Protein AF-A0AAU9G4K0-F1 (afdb_monomer)

Solvent-accessible surface area (backbone atoms only — not comparable to full-atom values): 17980 Å² total; per-residue (Å²): 132,86,61,42,52,27,67,59,29,51,50,58,45,42,73,66,52,67,77,56,63,66,106,21,85,64,55,51,52,47,42,45,53,52,42,51,53,50,48,52,36,28,49,74,72,67,40,97,58,38,94,20,71,41,67,58,54,77,33,52,39,81,68,97,75,80,72,73,68,92,54,43,36,38,34,54,41,98,46,53,66,44,74,45,84,69,41,80,54,96,88,37,63,29,22,54,36,34,30,95,62,98,43,97,36,42,56,97,49,25,54,38,36,54,45,46,50,52,51,49,54,52,50,51,54,52,31,50,61,71,58,49,63,46,74,41,95,89,72,50,52,38,34,73,46,82,46,77,51,74,55,97,81,27,58,30,39,38,37,42,43,43,58,92,85,60,98,65,88,50,52,32,34,55,33,32,59,18,37,35,34,46,96,47,69,39,38,31,35,47,36,86,72,36,28,35,74,41,55,42,70,69,54,49,54,52,48,59,52,53,47,34,44,48,26,55,57,49,56,44,33,67,50,41,99,45,59,59,68,59,55,51,50,54,48,44,54,46,61,72,76,49,76,65,90,84,52,53,70,62,55,54,44,50,56,47,51,54,58,50,46,76,72,43,93,69,38,66,69,57,49,54,54,52,51,52,54,50,48,35,56,74,67,39,52,39,45,56,67,62,52,50,50,51,52,53,51,51,47,64,73,43,38,70,75,78,77,63,64,67,65,64,68,69,72,77,79,129

Foldseek 3Di:
DDFAQLLVLVLVLLVVQPQDDPVCPPVLQVLVVVVVLLQVLLVVVVAQQRVFWPDQSVLKDLDDDDDDPDAFTEGEHAFDWDWDQWDDDPNATWTWIFGDDPDQQADPRTGWLVSVVVSVVVSSVVSLVVPQWDQGPVRFIWRWDWDWDDDPQFIKIWIWTDGPDDPDRIIIRIGTYWYDYPPDQWIWGDGNGTTHTDGNPQSVVVSVLLSSLLSVQLLCVLQQVADNVRLVVLLRVCVVPDDCSPPRSLRSNLVSLVSVLVVGPDNVLSVVVSVVSVVCNVVSGDHNVRVVVVVVVSCVVRNDDPPPPVVVVVPPDD

Organism: Drosophila madeirensis (NCBI:txid30013)

Sequence (318 aa):
MSGMMFELTFQAYLERVPRFQYPLSQLGLDSKEITEKISDVFQDINSDFRGNILNLEETCTTHKDHKLYKFGLLLHMPFKVTATEGRYVQGTLSHDLKADVKHPAVKGGKVDPQLLLKSFEKSYKKALGHIGQLKTESGKSYTFKLTSGYADGRPVFEMNTFDAGVKVDKLLFKFPLAYIFEVDPNIYVGTRRHFTAFELTRDHGIRISTRKVLDFLMILTQILDLPARQMEDIYHAYLAVSNPHNKTLFEITWEALLLVNHTLKHPDVLRVLMFQLIHYRKTNSVDLAAFAAFFAGFIAKYKRVEAVEEELEGSTTS

Secondary structure (DSSP, 8-state):
-PPPPHHHHHHHHHHHSPP---S-TTHHHHHHHHHHHHHHHHHHTT-TTTTTEE-SGGGEES-SS----TT-EEEEESS--EEPPPEEETTEEEB-EE--S--TTEETTEE-HHHHHHHHHHHHHHHHHHH-EEE-TTS-EEEEEEEEEEETTEEEEEEEEE-SSS-PPPPEEEEEEEEEETT--EEEEE-SS-EEEEEHHHHHHHHHHHHHHHHHHHHHTTTSS--HHHHHHHHHHHHHH--GGG--HHHHHHHHHHHHHHH-SSTHHHHHHHHHHHHHHHHT---HHHHHHHHHHHHHHHS--SSSSHHHHTTS--

pLDDT: mean 78.67, std 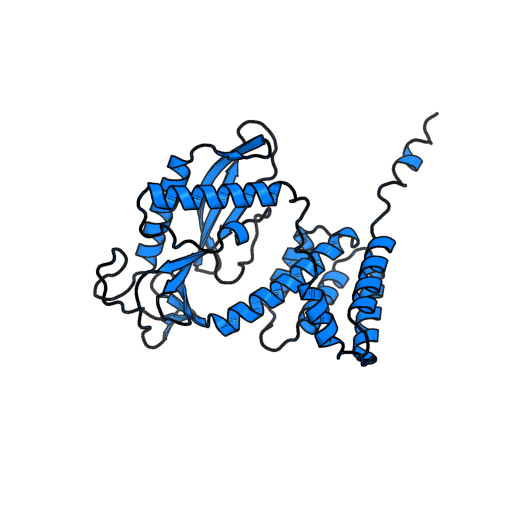15.39, range [37.03, 95.88]

Structure (mmCIF, N/CA/C/O backbone):
data_AF-A0AAU9G4K0-F1
#
_entry.id   AF-A0AAU9G4K0-F1
#
loop_
_atom_site.group_PDB
_atom_site.id
_atom_site.type_symbol
_atom_site.label_atom_id
_atom_site.label_alt_id
_atom_site.label_comp_id
_atom_site.label_asym_id
_atom_site.label_entity_id
_atom_site.label_seq_id
_atom_site.pdbx_PDB_ins_code
_atom_site.Cartn_x
_atom_site.Cartn_y
_atom_site.Cartn_z
_atom_site.occupancy
_atom_site.B_iso_or_equiv
_atom_site.auth_seq_id
_atom_site.auth_comp_id
_atom_site.auth_asym_id
_atom_site.auth_atom_id
_atom_site.pdbx_PDB_model_num
ATOM 1 N N . MET A 1 1 ? 20.817 -26.035 -23.294 1.00 40.97 1 MET A N 1
ATOM 2 C CA . MET A 1 1 ? 19.942 -25.711 -22.148 1.00 40.97 1 MET A CA 1
ATOM 3 C C . MET A 1 1 ? 18.639 -25.185 -22.720 1.00 40.97 1 MET A C 1
ATOM 5 O O . MET A 1 1 ? 18.694 -24.300 -23.561 1.00 40.97 1 MET A O 1
ATOM 9 N N . SER A 1 2 ? 17.513 -25.812 -22.378 1.00 44.16 2 SER A N 1
ATOM 10 C CA . SER A 1 2 ? 16.186 -25.466 -22.903 1.00 44.16 2 SER A CA 1
ATOM 11 C C . SER A 1 2 ? 15.814 -24.044 -22.484 1.00 44.16 2 SER A C 1
ATOM 13 O O . SER A 1 2 ? 15.812 -23.757 -21.289 1.00 44.16 2 SER A O 1
ATOM 15 N N . GLY A 1 3 ? 15.508 -23.167 -23.442 1.00 51.69 3 GLY A N 1
ATOM 16 C CA . GLY A 1 3 ? 14.950 -21.849 -23.142 1.00 51.69 3 GLY A CA 1
ATOM 17 C C . GLY A 1 3 ? 13.631 -21.993 -22.379 1.00 51.69 3 GLY A C 1
ATOM 18 O O . GLY A 1 3 ? 12.822 -22.867 -22.694 1.00 51.69 3 GLY A O 1
ATOM 19 N N . MET A 1 4 ? 13.430 -21.168 -21.353 1.00 59.66 4 MET A N 1
ATOM 20 C CA . MET A 1 4 ? 12.109 -20.973 -20.757 1.00 59.66 4 MET A CA 1
ATOM 21 C C . MET A 1 4 ? 11.262 -20.105 -21.699 1.00 59.66 4 MET A C 1
ATOM 23 O O . MET A 1 4 ? 11.798 -19.250 -22.406 1.00 59.66 4 MET A O 1
ATOM 27 N N . MET A 1 5 ? 9.941 -20.310 -21.692 1.00 85.44 5 MET A N 1
ATOM 28 C CA . MET A 1 5 ? 8.986 -19.416 -22.357 1.00 85.44 5 MET A CA 1
ATOM 29 C C . MET A 1 5 ? 9.240 -17.976 -21.890 1.00 85.44 5 MET A C 1
ATOM 31 O O . MET A 1 5 ? 9.360 -17.741 -20.685 1.00 85.44 5 MET A O 1
ATOM 35 N N . PHE A 1 6 ? 9.312 -17.020 -22.821 1.00 89.81 6 PHE A N 1
ATOM 36 C CA . PHE A 1 6 ? 9.731 -15.642 -22.529 1.00 89.81 6 PHE A CA 1
ATOM 37 C C . PHE A 1 6 ? 8.955 -15.018 -21.364 1.00 89.81 6 PHE A C 1
ATOM 39 O O . PHE A 1 6 ? 9.554 -14.376 -20.507 1.00 89.81 6 PHE A O 1
ATOM 46 N N . GLU A 1 7 ? 7.643 -15.238 -21.291 1.00 89.00 7 GLU A N 1
ATOM 47 C CA . GLU A 1 7 ? 6.813 -14.665 -20.228 1.00 89.00 7 GLU A CA 1
ATOM 48 C C . GLU A 1 7 ? 7.177 -15.206 -18.834 1.00 89.00 7 GLU A C 1
ATOM 50 O O . GLU A 1 7 ? 7.183 -14.442 -17.869 1.00 89.00 7 GLU A O 1
ATOM 55 N N . LEU A 1 8 ? 7.580 -16.478 -18.729 1.00 88.81 8 LEU A N 1
ATOM 56 C CA . LEU A 1 8 ? 8.084 -17.055 -17.478 1.00 88.81 8 LEU A CA 1
ATOM 57 C C . LEU A 1 8 ? 9.456 -16.481 -17.115 1.00 88.81 8 LEU A C 1
ATOM 59 O O . LEU A 1 8 ? 9.699 -16.169 -15.951 1.00 88.81 8 LEU A O 1
ATOM 63 N N . THR A 1 9 ? 10.342 -16.304 -18.101 1.00 90.56 9 THR A N 1
ATOM 64 C CA . THR A 1 9 ? 11.642 -15.651 -17.888 1.00 90.56 9 THR A CA 1
ATOM 65 C C . THR A 1 9 ? 11.466 -14.205 -17.429 1.00 90.56 9 THR A C 1
ATOM 67 O O . THR A 1 9 ? 12.126 -13.767 -16.489 1.00 90.56 9 THR A O 1
ATOM 70 N N . PHE A 1 10 ? 10.550 -13.470 -18.060 1.00 91.19 10 PHE A N 1
ATOM 71 C CA . PHE A 1 10 ? 10.231 -12.090 -17.720 1.00 91.19 10 PHE A CA 1
ATOM 72 C C . PHE A 1 10 ? 9.666 -11.983 -16.302 1.00 91.19 10 PHE A C 1
ATOM 74 O O . PHE A 1 10 ? 10.121 -11.155 -15.515 1.00 91.19 10 PHE A O 1
ATOM 81 N N . GLN A 1 11 ? 8.731 -12.867 -15.940 1.00 89.25 11 GLN A N 1
ATOM 82 C CA . GLN A 1 11 ? 8.223 -12.954 -14.576 1.00 89.25 11 GLN A CA 1
ATOM 83 C C . GLN A 1 11 ? 9.350 -13.244 -13.581 1.00 89.25 11 GLN A C 1
ATOM 85 O O . GLN A 1 11 ? 9.498 -12.486 -12.628 1.00 89.25 11 GLN A O 1
ATOM 90 N N . ALA A 1 12 ? 10.169 -14.273 -13.821 1.00 88.62 12 ALA A N 1
ATOM 91 C CA . ALA A 1 12 ? 11.291 -14.639 -12.955 1.00 88.62 12 ALA A CA 1
ATOM 92 C C . ALA A 1 12 ? 12.309 -13.497 -12.795 1.00 88.62 12 ALA A C 1
ATOM 94 O O . ALA A 1 12 ? 12.885 -13.318 -11.722 1.00 88.62 12 ALA A O 1
ATOM 95 N N . TYR A 1 13 ? 12.513 -12.701 -13.848 1.00 89.94 13 TYR A N 1
ATOM 96 C CA . TYR A 1 13 ? 13.327 -11.495 -13.783 1.00 89.94 13 TYR A CA 1
ATOM 97 C C . TYR A 1 13 ? 12.712 -10.453 -12.853 1.00 89.94 13 TYR A C 1
ATOM 99 O O . TYR A 1 13 ? 13.389 -9.995 -11.937 1.00 89.94 13 TYR A O 1
ATOM 107 N N . LEU A 1 14 ? 11.427 -10.136 -13.028 1.00 86.00 14 LEU A N 1
ATOM 108 C CA . LEU A 1 14 ? 10.705 -9.192 -12.175 1.00 86.00 14 LEU A CA 1
ATOM 109 C C . LEU A 1 14 ? 10.710 -9.587 -10.688 1.00 86.00 14 LEU A C 1
ATOM 111 O O . LEU A 1 14 ? 10.628 -8.714 -9.833 1.00 86.00 14 LEU A O 1
ATOM 115 N N . GLU A 1 15 ? 10.830 -10.874 -10.347 1.00 83.19 15 GLU A N 1
ATOM 116 C CA . GLU A 1 15 ? 10.963 -11.306 -8.941 1.00 83.19 15 GLU A CA 1
ATOM 117 C C . GLU A 1 15 ? 12.348 -11.031 -8.347 1.00 83.19 15 GLU A C 1
ATOM 119 O O . GLU A 1 15 ? 12.488 -10.974 -7.128 1.00 83.19 15 GLU A O 1
ATOM 124 N N . ARG A 1 16 ? 13.363 -10.876 -9.202 1.00 83.62 16 ARG A N 1
ATOM 125 C CA . ARG A 1 16 ? 14.748 -10.563 -8.827 1.00 83.62 16 ARG A CA 1
ATOM 126 C C . ARG A 1 16 ? 15.083 -9.086 -8.979 1.00 83.62 16 ARG A C 1
ATOM 128 O O . ARG A 1 16 ? 16.149 -8.671 -8.529 1.00 83.62 16 ARG A O 1
ATOM 135 N N . VAL A 1 17 ? 14.214 -8.315 -9.635 1.00 72.06 17 VAL A N 1
ATOM 136 C CA . VAL A 1 17 ? 14.357 -6.866 -9.730 1.00 72.06 17 VAL A CA 1
ATOM 137 C C . VAL A 1 17 ? 14.428 -6.321 -8.304 1.00 72.06 17 VAL A C 1
ATOM 139 O O . VAL A 1 17 ? 13.514 -6.578 -7.513 1.00 72.06 17 VAL A O 1
ATOM 142 N N . PRO A 1 18 ? 15.513 -5.613 -7.939 1.00 66.69 18 PRO A N 1
ATOM 143 C CA . PRO A 1 18 ? 15.567 -4.986 -6.635 1.00 66.69 18 PRO A CA 1
ATOM 144 C C . PRO A 1 18 ? 14.389 -4.026 -6.545 1.00 66.69 18 PRO A C 1
ATOM 146 O O . PRO A 1 18 ? 14.089 -3.318 -7.510 1.00 66.69 18 PRO A O 1
ATOM 149 N N . ARG A 1 19 ? 13.720 -3.996 -5.390 1.00 62.97 19 ARG A N 1
ATOM 150 C CA . ARG A 1 19 ? 12.712 -2.965 -5.140 1.00 62.97 19 ARG A CA 1
ATOM 151 C C . ARG A 1 19 ? 13.350 -1.625 -5.464 1.00 62.97 19 ARG A C 1
ATOM 153 O O . ARG A 1 19 ? 14.443 -1.346 -4.964 1.00 62.97 19 ARG A O 1
ATOM 160 N N . PHE A 1 20 ? 12.689 -0.826 -6.301 1.00 58.66 20 PHE A N 1
ATOM 161 C CA . PHE A 1 20 ? 13.149 0.529 -6.524 1.00 58.66 20 PHE A CA 1
ATOM 162 C C . PHE A 1 20 ? 12.973 1.269 -5.209 1.00 58.66 20 PHE A C 1
ATOM 164 O O . PHE A 1 20 ? 11.887 1.695 -4.818 1.00 58.66 20 PHE A O 1
ATOM 171 N N . GLN A 1 21 ? 14.074 1.361 -4.490 1.00 49.25 21 GLN A N 1
ATOM 172 C CA . GLN A 1 21 ? 14.264 2.400 -3.522 1.00 49.25 21 GLN A CA 1
ATOM 173 C C . GLN A 1 21 ? 14.511 3.636 -4.396 1.00 49.25 21 GLN A C 1
ATOM 175 O O . GLN A 1 21 ? 15.391 3.601 -5.259 1.00 49.25 21 GLN A O 1
ATOM 180 N N . TYR A 1 22 ? 13.755 4.725 -4.203 1.00 47.91 22 TYR A N 1
ATOM 181 C CA . TYR A 1 22 ? 14.196 6.085 -4.583 1.00 47.91 22 TYR A CA 1
ATOM 182 C C . TYR A 1 22 ? 15.647 6.281 -4.043 1.00 47.91 22 TYR A C 1
ATOM 184 O O . TYR A 1 22 ? 16.226 5.366 -3.454 1.00 47.91 22 TYR A O 1
ATOM 192 N N . PRO A 1 23 ? 16.285 7.454 -4.095 1.00 41.44 23 PRO A N 1
ATOM 193 C CA . PRO A 1 23 ? 17.320 7.769 -3.106 1.00 41.44 23 PRO A CA 1
ATOM 194 C C . PRO A 1 23 ? 16.745 7.651 -1.663 1.00 41.44 23 PRO A C 1
ATOM 196 O O . PRO A 1 23 ? 16.387 8.632 -1.031 1.00 41.44 23 PRO A O 1
ATOM 199 N N . LEU A 1 24 ? 16.559 6.423 -1.164 1.00 41.00 24 LEU A N 1
ATOM 200 C CA . LEU A 1 24 ? 15.880 5.998 0.063 1.00 41.00 24 LEU A CA 1
ATOM 201 C C . LEU A 1 24 ? 16.747 4.992 0.822 1.00 41.00 24 LEU A C 1
ATOM 203 O O . LEU A 1 24 ? 16.251 4.407 1.777 1.00 41.00 24 LEU A O 1
ATOM 207 N N . SER A 1 25 ? 18.020 4.776 0.475 1.00 48.41 25 SER A N 1
ATOM 208 C CA . SER A 1 25 ? 18.859 3.909 1.318 1.00 48.41 25 SER A CA 1
ATOM 209 C C . SER A 1 25 ? 18.850 4.389 2.781 1.00 48.41 25 SER A C 1
ATOM 211 O O . SER A 1 25 ? 18.867 3.565 3.686 1.00 48.41 25 SER A O 1
ATOM 213 N N . GLN A 1 26 ? 18.676 5.701 3.015 1.00 49.19 26 GLN A N 1
ATOM 214 C CA . GLN A 1 26 ? 18.438 6.282 4.342 1.00 49.19 26 GLN A CA 1
ATOM 215 C C . GLN A 1 26 ? 16.949 6.383 4.743 1.00 49.19 26 GLN A C 1
ATOM 217 O O . GLN A 1 26 ? 16.595 6.104 5.882 1.00 49.19 26 GLN A O 1
ATOM 222 N N . LEU A 1 27 ? 16.060 6.792 3.829 1.00 56.81 27 LEU A N 1
ATOM 223 C CA . LEU A 1 27 ? 14.638 7.027 4.140 1.00 56.81 27 LEU A CA 1
ATOM 224 C C . LEU A 1 27 ? 13.845 5.722 4.341 1.00 56.81 27 LEU A C 1
ATOM 226 O O . LEU A 1 27 ? 12.868 5.716 5.081 1.00 56.81 27 LEU A O 1
ATOM 230 N N . GLY A 1 28 ? 14.274 4.616 3.726 1.00 64.94 28 GLY A N 1
ATOM 231 C CA . GLY A 1 28 ? 13.737 3.280 3.984 1.00 64.94 28 GLY A CA 1
ATOM 232 C C . GLY A 1 28 ? 14.043 2.820 5.409 1.00 64.94 28 GLY A C 1
ATOM 233 O O . GLY A 1 28 ? 13.138 2.365 6.104 1.00 64.94 28 GLY A O 1
ATOM 234 N N . LEU A 1 29 ? 15.278 3.038 5.880 1.00 73.31 29 LEU A N 1
ATOM 235 C CA . LEU A 1 29 ? 15.671 2.755 7.266 1.00 73.31 29 LEU A CA 1
ATOM 236 C C . LEU A 1 29 ? 14.872 3.607 8.260 1.00 73.31 29 LEU A C 1
ATOM 238 O O . LEU A 1 29 ? 14.281 3.057 9.185 1.00 73.31 29 LEU A O 1
ATOM 242 N N . ASP A 1 30 ? 14.764 4.917 8.014 1.00 81.25 30 ASP A N 1
ATOM 243 C CA . ASP A 1 30 ? 13.957 5.809 8.856 1.00 81.25 30 ASP A CA 1
ATOM 244 C C . ASP A 1 30 ? 12.477 5.389 8.876 1.00 81.25 30 ASP A C 1
ATOM 246 O O . ASP A 1 30 ? 11.839 5.401 9.927 1.00 81.25 30 ASP A O 1
ATOM 250 N N . SER A 1 31 ? 11.911 5.009 7.722 1.00 81.12 31 SER A N 1
ATOM 251 C CA . SER A 1 31 ? 10.514 4.571 7.640 1.00 81.12 31 SER A CA 1
ATOM 252 C C . SER A 1 31 ? 10.270 3.307 8.459 1.00 81.12 31 SER A C 1
ATOM 254 O O . SER A 1 31 ? 9.284 3.245 9.194 1.00 81.12 31 SER A O 1
ATOM 256 N N . LYS A 1 32 ? 11.201 2.350 8.400 1.00 85.25 32 LYS A N 1
ATOM 257 C CA . LYS A 1 32 ? 11.156 1.116 9.174 1.00 85.25 32 LYS A CA 1
ATOM 258 C C . LYS A 1 32 ? 11.224 1.414 10.670 1.00 85.25 32 LYS A C 1
ATOM 260 O O . LYS A 1 32 ? 10.322 1.005 11.397 1.00 85.25 32 LYS A O 1
ATOM 265 N N . GLU A 1 33 ? 12.200 2.208 11.107 1.00 89.88 33 GLU A N 1
ATOM 266 C CA . GLU A 1 33 ? 12.356 2.598 12.514 1.00 89.88 33 GLU A CA 1
ATOM 267 C C . GLU A 1 33 ? 11.102 3.318 13.048 1.00 89.88 33 GLU A C 1
ATOM 269 O O . GLU A 1 33 ? 10.592 2.994 14.122 1.00 89.88 33 GLU A O 1
ATOM 274 N N . ILE A 1 34 ? 10.530 4.243 12.265 1.00 89.50 34 ILE A N 1
ATOM 275 C CA . ILE A 1 34 ? 9.258 4.904 12.592 1.00 89.50 34 ILE A CA 1
ATOM 276 C C . ILE A 1 34 ? 8.135 3.871 12.765 1.00 89.50 34 ILE A C 1
ATOM 278 O O . ILE A 1 34 ? 7.348 3.967 13.708 1.00 89.50 34 ILE A O 1
ATOM 282 N N . THR A 1 35 ? 8.031 2.890 11.865 1.00 89.62 35 THR A N 1
ATOM 283 C CA . THR A 1 35 ? 6.951 1.891 11.908 1.00 89.62 35 THR A CA 1
ATOM 284 C C . THR A 1 35 ? 7.077 0.925 13.080 1.00 89.62 35 THR A C 1
ATOM 286 O O . THR A 1 35 ? 6.065 0.604 13.711 1.00 89.62 35 THR A O 1
ATOM 289 N N . GLU A 1 36 ? 8.299 0.512 13.413 1.00 91.94 36 GLU A N 1
ATOM 290 C CA . GLU A 1 36 ? 8.601 -0.308 14.585 1.00 91.94 36 GLU A CA 1
ATOM 291 C C . GLU A 1 36 ? 8.248 0.468 15.853 1.00 91.94 36 GLU A C 1
ATOM 293 O O . GLU A 1 36 ? 7.462 -0.010 16.670 1.00 91.94 36 GLU A O 1
ATOM 298 N N . LYS A 1 37 ? 8.676 1.736 15.948 1.00 94.00 37 LYS A N 1
ATOM 299 C CA . LYS A 1 37 ? 8.375 2.569 17.112 1.00 94.00 37 LYS A CA 1
ATOM 300 C C . LYS A 1 37 ? 6.879 2.798 17.315 1.00 94.00 37 LYS A C 1
ATOM 302 O O . LYS A 1 37 ? 6.401 2.784 18.448 1.00 94.00 37 LYS A O 1
ATOM 307 N N . ILE A 1 38 ? 6.125 3.013 16.236 1.00 92.75 38 ILE A N 1
ATOM 308 C CA . ILE A 1 38 ? 4.661 3.107 16.308 1.00 92.75 38 ILE A CA 1
ATOM 309 C C . ILE A 1 38 ? 4.082 1.787 16.822 1.00 92.75 38 ILE A C 1
ATOM 311 O O . ILE A 1 38 ? 3.256 1.808 17.732 1.00 92.75 38 ILE A O 1
ATOM 315 N N . SER A 1 39 ? 4.530 0.652 16.289 1.00 90.69 39 SER A N 1
ATOM 316 C CA . SER A 1 39 ? 4.038 -0.674 16.680 1.00 90.69 39 SER A CA 1
ATOM 317 C C . SER A 1 39 ? 4.288 -0.979 18.162 1.00 90.69 39 SER A C 1
ATOM 319 O O . SER A 1 39 ? 3.368 -1.433 18.849 1.00 90.69 39 SER A O 1
ATOM 321 N N . ASP A 1 40 ? 5.474 -0.647 18.673 1.00 92.38 40 ASP A N 1
ATOM 322 C CA . ASP A 1 40 ? 5.826 -0.778 20.091 1.00 92.38 40 ASP A CA 1
ATOM 323 C C . ASP A 1 40 ? 4.913 0.076 20.971 1.00 92.38 40 ASP A C 1
ATOM 325 O O . ASP A 1 40 ? 4.316 -0.401 21.932 1.00 92.38 40 ASP A O 1
ATOM 329 N N . VAL A 1 41 ? 4.695 1.337 20.597 1.00 94.19 41 VAL A N 1
ATOM 330 C CA . VAL A 1 41 ? 3.842 2.227 21.391 1.00 94.19 41 VAL A CA 1
ATOM 331 C C . VAL A 1 41 ? 2.384 1.764 21.390 1.00 94.19 41 VAL A C 1
ATOM 333 O O . VAL A 1 41 ? 1.675 1.965 22.376 1.00 94.19 41 VAL A O 1
ATOM 336 N N . PHE A 1 42 ? 1.907 1.114 20.325 1.00 92.25 42 PHE A N 1
ATOM 337 C CA . PHE A 1 42 ? 0.580 0.492 20.323 1.00 92.25 42 PHE A CA 1
ATOM 338 C C . PHE A 1 42 ? 0.453 -0.629 21.370 1.00 92.25 42 PHE A C 1
ATOM 340 O O . PHE A 1 42 ? -0.631 -0.767 21.955 1.00 92.25 42 PHE A O 1
ATOM 347 N N . GLN A 1 43 ? 1.531 -1.382 21.635 1.00 89.06 43 GLN A N 1
ATOM 348 C CA . GLN A 1 43 ? 1.609 -2.315 22.768 1.00 89.06 43 GLN A CA 1
ATOM 349 C C . GLN A 1 43 ? 1.527 -1.548 24.093 1.00 89.06 43 GLN A C 1
ATOM 351 O O . GLN A 1 43 ? 0.643 -1.829 24.904 1.00 89.06 43 GLN A O 1
ATOM 356 N N . ASP A 1 44 ? 2.363 -0.522 24.266 1.00 91.12 44 ASP A N 1
ATOM 357 C CA . ASP A 1 44 ? 2.487 0.236 25.520 1.00 91.12 44 ASP A CA 1
ATOM 358 C C . ASP A 1 44 ? 1.183 0.926 25.940 1.00 91.12 44 ASP A C 1
ATOM 360 O O . ASP A 1 44 ? 0.803 0.930 27.113 1.00 91.12 44 ASP A O 1
ATOM 364 N N . ILE A 1 45 ? 0.442 1.499 24.985 1.00 92.31 45 ILE A N 1
ATOM 365 C CA . ILE A 1 45 ? -0.819 2.196 25.279 1.00 92.31 45 ILE A CA 1
ATOM 366 C C . ILE A 1 45 ? -2.009 1.249 25.485 1.00 92.31 45 ILE A C 1
ATOM 368 O O . ILE A 1 45 ? -3.132 1.750 25.641 1.00 92.31 45 ILE A O 1
ATOM 372 N N . ASN A 1 46 ? -1.770 -0.069 25.458 1.00 85.94 46 ASN A N 1
ATOM 373 C CA . ASN A 1 46 ? -2.758 -1.143 25.538 1.00 85.94 46 ASN A CA 1
ATOM 374 C C . ASN A 1 46 ? -3.917 -0.950 24.544 1.00 85.94 46 ASN A C 1
ATOM 376 O O . ASN A 1 46 ? -5.093 -0.974 24.907 1.00 85.94 46 ASN A O 1
ATOM 380 N N . SER A 1 47 ? -3.583 -0.679 23.280 1.00 88.06 47 SER A N 1
ATOM 381 C CA . SER A 1 47 ? -4.579 -0.509 22.220 1.00 88.06 47 SER A CA 1
ATOM 382 C C . SER A 1 47 ? -5.238 -1.843 21.849 1.00 88.06 47 SER A C 1
ATOM 384 O O . SER A 1 47 ? -4.599 -2.895 21.911 1.00 88.06 47 SER A O 1
ATOM 386 N N . ASP A 1 48 ? -6.485 -1.798 21.370 1.00 86.19 48 ASP A N 1
ATOM 387 C CA . ASP A 1 48 ? -7.159 -2.937 20.720 1.00 86.19 48 ASP A CA 1
ATOM 388 C C . ASP A 1 48 ? -6.438 -3.384 19.427 1.00 86.19 48 ASP A C 1
ATOM 390 O O . ASP A 1 48 ? -6.641 -4.496 18.942 1.00 86.19 48 ASP A O 1
ATOM 394 N N . PHE A 1 49 ? -5.560 -2.535 18.877 1.00 88.94 49 PHE A N 1
ATOM 395 C CA . PHE A 1 49 ? -4.783 -2.800 17.661 1.00 88.94 49 PHE A CA 1
ATOM 396 C C . PHE A 1 49 ? -3.334 -3.243 17.935 1.00 88.94 49 PHE A C 1
ATOM 398 O O . PHE A 1 49 ? -2.544 -3.357 16.998 1.00 88.94 49 PHE A O 1
ATOM 405 N N . ARG A 1 50 ? -2.953 -3.487 19.197 1.00 85.75 50 ARG A N 1
ATOM 406 C CA . ARG A 1 50 ? -1.601 -3.964 19.541 1.00 85.75 50 ARG A CA 1
ATOM 407 C C . ARG A 1 50 ? -1.299 -5.304 18.862 1.00 85.75 50 ARG A C 1
ATOM 409 O O . ARG A 1 50 ? -2.133 -6.203 18.890 1.00 85.75 50 ARG A O 1
ATOM 416 N N . GLY A 1 51 ? -0.133 -5.421 18.225 1.00 83.50 51 GLY A N 1
ATOM 417 C CA . GLY A 1 51 ? 0.267 -6.625 17.479 1.00 83.50 51 GLY A CA 1
ATOM 418 C C . GLY A 1 51 ? -0.580 -6.943 16.236 1.00 83.50 51 GLY A C 1
ATOM 419 O O . GLY A 1 51 ? -0.363 -7.972 15.610 1.00 83.50 51 GLY A O 1
ATOM 420 N N . ASN A 1 52 ? -1.526 -6.071 15.871 1.00 87.75 52 ASN A N 1
ATOM 421 C CA . ASN A 1 52 ? -2.519 -6.320 14.824 1.00 87.75 52 ASN A CA 1
ATOM 422 C C . ASN A 1 52 ? -2.366 -5.392 13.612 1.00 87.75 52 ASN A C 1
ATOM 424 O O . ASN A 1 52 ? -3.124 -5.514 12.652 1.00 87.75 52 ASN A O 1
ATOM 428 N N . ILE A 1 53 ? -1.424 -4.448 13.653 1.00 89.12 53 ILE A N 1
ATOM 429 C CA . ILE A 1 53 ? -1.106 -3.577 12.522 1.00 89.12 53 ILE A CA 1
ATOM 430 C C . ILE A 1 53 ? -0.112 -4.311 11.634 1.00 89.12 53 ILE A C 1
ATOM 432 O O . ILE A 1 53 ? 0.995 -4.630 12.059 1.00 89.12 53 ILE A O 1
ATOM 436 N N . LEU A 1 54 ? -0.507 -4.561 10.395 1.00 84.75 54 LEU A N 1
ATOM 437 C CA . LEU A 1 54 ? 0.359 -5.135 9.378 1.00 84.75 54 LEU A CA 1
ATOM 438 C C . LEU A 1 54 ? 0.759 -4.028 8.397 1.00 84.75 54 LEU A C 1
ATOM 440 O O . LEU A 1 54 ? 0.116 -2.986 8.341 1.00 84.75 54 LEU A O 1
ATOM 444 N N . ASN A 1 55 ? 1.844 -4.247 7.655 1.00 78.94 55 ASN A N 1
ATOM 445 C CA . ASN A 1 55 ? 2.235 -3.495 6.458 1.00 78.94 55 ASN A CA 1
ATOM 446 C C . ASN A 1 55 ? 2.283 -1.948 6.530 1.00 78.94 55 ASN A C 1
ATOM 448 O O . ASN A 1 55 ? 2.212 -1.300 5.488 1.00 78.94 55 ASN A O 1
ATOM 452 N N . LEU A 1 56 ? 2.455 -1.336 7.712 1.00 85.00 56 LEU A N 1
ATOM 453 C CA . LEU A 1 56 ? 2.537 0.129 7.854 1.00 85.00 56 LEU A CA 1
ATOM 454 C C . LEU A 1 56 ? 3.695 0.736 7.052 1.00 85.00 56 LEU A C 1
ATOM 456 O O . LEU A 1 56 ? 3.505 1.764 6.404 1.00 85.00 56 LEU A O 1
ATOM 460 N N . GLU A 1 57 ? 4.865 0.095 7.054 1.00 81.56 57 GLU A N 1
ATOM 461 C CA . GLU A 1 57 ? 6.043 0.534 6.289 1.00 81.56 57 GLU A CA 1
ATOM 462 C C . GLU A 1 57 ? 5.724 0.659 4.794 1.00 81.56 57 GLU A C 1
ATOM 464 O O . GLU A 1 57 ? 6.073 1.647 4.156 1.00 81.56 57 GLU A O 1
ATOM 469 N N . GLU A 1 58 ? 4.948 -0.282 4.253 1.00 74.94 58 GLU A N 1
ATOM 470 C CA . GLU A 1 58 ? 4.550 -0.304 2.841 1.00 74.94 58 GLU A CA 1
ATOM 471 C C . GLU A 1 58 ? 3.606 0.846 2.460 1.00 74.94 58 GLU A C 1
ATOM 473 O O . GLU A 1 58 ? 3.405 1.119 1.277 1.00 74.94 58 GLU A O 1
ATOM 478 N N . THR A 1 59 ? 3.013 1.524 3.449 1.00 77.06 59 THR A N 1
ATOM 479 C CA . THR A 1 59 ? 2.177 2.715 3.233 1.00 77.06 59 THR A CA 1
ATOM 480 C C . THR A 1 59 ? 2.986 4.011 3.167 1.00 77.06 59 THR A C 1
ATOM 482 O O . THR A 1 59 ? 2.417 5.073 2.890 1.00 77.06 59 THR A O 1
ATOM 485 N N . CYS A 1 60 ? 4.294 3.939 3.434 1.00 77.31 60 CYS A N 1
ATOM 486 C CA . CYS A 1 60 ? 5.198 5.070 3.347 1.00 77.31 60 CYS A CA 1
ATOM 487 C C . CYS A 1 60 ? 5.477 5.430 1.881 1.00 77.31 60 CYS A C 1
ATOM 489 O O . CYS A 1 60 ? 5.776 4.581 1.042 1.00 77.31 60 CYS A O 1
ATOM 491 N N . THR A 1 61 ? 5.385 6.715 1.575 1.00 66.94 61 THR A N 1
ATOM 492 C CA . THR A 1 61 ? 5.654 7.323 0.276 1.00 66.94 61 THR A CA 1
ATOM 493 C C . THR A 1 61 ? 6.266 8.709 0.486 1.00 66.94 61 THR A C 1
ATOM 495 O O . THR A 1 61 ? 6.223 9.281 1.574 1.00 66.94 61 THR A O 1
ATOM 498 N N . THR A 1 62 ? 6.854 9.273 -0.560 1.00 56.16 62 THR A N 1
ATOM 499 C CA . THR A 1 62 ? 7.379 10.645 -0.594 1.00 56.16 62 THR A CA 1
ATOM 500 C C . THR A 1 62 ? 6.431 11.606 -1.330 1.00 56.16 62 THR A C 1
ATOM 502 O O . THR A 1 62 ? 6.722 12.800 -1.448 1.00 56.16 62 THR A O 1
ATOM 505 N N . HIS A 1 63 ? 5.279 11.129 -1.827 1.00 52.47 63 HIS A N 1
ATOM 506 C CA . HIS A 1 63 ? 4.399 11.885 -2.726 1.00 52.47 63 HIS A CA 1
ATOM 507 C C . HIS A 1 63 ? 2.965 12.059 -2.207 1.00 52.47 63 HIS A C 1
ATOM 509 O O . HIS A 1 63 ? 2.362 11.154 -1.640 1.00 52.47 63 HIS A O 1
ATOM 515 N N . LYS A 1 64 ? 2.397 13.256 -2.431 1.00 44.16 64 LYS A N 1
ATOM 516 C CA . LYS A 1 64 ? 1.103 13.693 -1.869 1.00 44.16 64 LYS A CA 1
ATOM 517 C C . LYS A 1 64 ? -0.147 13.168 -2.594 1.00 44.16 64 LYS A C 1
ATOM 519 O O . LYS A 1 64 ? -1.208 13.115 -1.966 1.00 44.16 64 LYS A O 1
ATOM 524 N N . ASP A 1 65 ? -0.042 12.724 -3.844 1.00 43.66 65 ASP A N 1
ATOM 525 C CA . ASP A 1 65 ? -1.177 12.258 -4.659 1.00 43.66 65 ASP A CA 1
ATOM 526 C C . ASP A 1 65 ? -0.945 10.806 -5.108 1.00 43.66 65 ASP A C 1
ATOM 528 O O . ASP A 1 65 ? 0.032 10.516 -5.778 1.00 43.66 65 ASP A O 1
ATOM 532 N N . HIS A 1 66 ? -1.633 9.841 -4.479 1.00 45.94 66 HIS A N 1
ATOM 533 C CA . HIS A 1 66 ? -2.810 9.109 -4.997 1.00 45.94 66 HIS A CA 1
ATOM 534 C C . HIS A 1 66 ? -2.480 8.243 -6.228 1.00 45.94 66 HIS A C 1
ATOM 536 O O . HIS A 1 66 ? -2.378 8.740 -7.337 1.00 45.94 66 HIS A O 1
ATOM 542 N N . LYS A 1 67 ? -2.417 6.912 -6.114 1.00 40.97 67 LYS A N 1
ATOM 543 C CA . LYS A 1 67 ? -3.601 6.065 -5.888 1.00 40.97 67 LYS A CA 1
ATOM 544 C C . LYS A 1 67 ? -3.246 4.780 -5.130 1.00 40.97 67 LYS A C 1
ATOM 546 O O . LYS A 1 67 ? -2.664 3.854 -5.683 1.00 40.97 67 LYS A O 1
ATOM 551 N N . LEU A 1 68 ? -3.695 4.735 -3.875 1.00 44.72 68 LEU A N 1
ATOM 552 C CA . LEU A 1 68 ? -4.224 3.563 -3.168 1.00 44.72 68 LEU A CA 1
ATOM 553 C C . LEU A 1 68 ? -3.714 2.198 -3.665 1.00 44.72 68 LEU A C 1
ATOM 555 O O . LEU A 1 68 ? -4.385 1.510 -4.438 1.00 44.72 68 LEU A O 1
ATOM 559 N N . TYR A 1 69 ? -2.573 1.755 -3.129 1.00 48.28 69 TYR A N 1
ATOM 560 C CA . TYR A 1 69 ? -2.271 0.327 -3.057 1.00 48.28 69 TYR A CA 1
ATOM 561 C C . TYR A 1 69 ? -3.452 -0.358 -2.366 1.00 48.28 69 TYR A C 1
ATOM 563 O 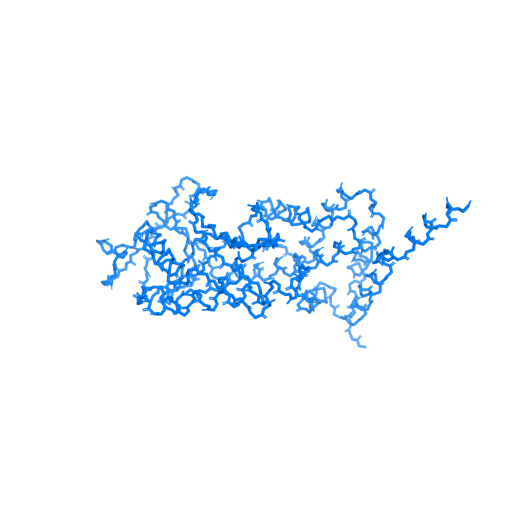O . TYR A 1 69 ? -3.816 -0.032 -1.237 1.00 48.28 69 TYR A O 1
ATOM 571 N N . LYS A 1 70 ? -4.124 -1.233 -3.115 1.00 52.75 70 LYS A N 1
ATOM 572 C CA . LYS A 1 70 ? -5.587 -1.379 -3.155 1.00 52.75 70 LYS A CA 1
ATOM 573 C C . LYS A 1 70 ? -6.296 -1.868 -1.867 1.00 52.75 70 LYS A C 1
ATOM 575 O O . LYS A 1 70 ? -7.451 -2.254 -1.962 1.00 52.75 70 LYS A O 1
ATOM 580 N N . PHE A 1 71 ? -5.679 -1.917 -0.681 1.00 56.66 71 PHE A N 1
ATOM 581 C CA . PHE A 1 71 ? -6.368 -2.199 0.602 1.00 56.66 71 PHE A CA 1
ATOM 582 C C . PHE A 1 71 ? -5.943 -1.253 1.740 1.00 56.66 71 PHE A C 1
ATOM 584 O O . PHE A 1 71 ? -6.731 -1.057 2.653 1.00 56.66 71 PHE A O 1
ATOM 591 N N . GLY A 1 72 ? -4.779 -0.594 1.661 1.00 76.06 72 GLY A N 1
ATOM 592 C CA . GLY A 1 72 ? -4.268 0.269 2.731 1.00 76.06 72 GLY A CA 1
ATOM 593 C C . GLY A 1 72 ? -3.597 -0.472 3.876 1.00 76.06 72 GLY A C 1
ATOM 594 O O . GLY A 1 72 ? -3.015 -1.535 3.665 1.00 76.06 72 GLY A O 1
ATOM 595 N N . LEU A 1 73 ? -3.663 0.127 5.064 1.00 85.88 73 LEU A N 1
ATOM 596 C CA . LEU A 1 73 ? -3.132 -0.439 6.294 1.00 85.88 73 LEU A CA 1
ATOM 597 C C . LEU A 1 73 ? -4.030 -1.590 6.741 1.00 85.88 73 LEU A C 1
ATOM 599 O O . LEU A 1 73 ? -5.227 -1.387 6.975 1.00 85.88 73 LEU A O 1
ATOM 603 N N . LEU A 1 74 ? -3.457 -2.786 6.838 1.00 88.44 74 LEU A N 1
ATOM 604 C CA . LEU A 1 74 ? -4.175 -3.991 7.222 1.00 88.44 74 LEU A CA 1
ATOM 605 C C . LEU A 1 74 ? -4.207 -4.121 8.745 1.00 88.44 74 LEU A C 1
ATOM 607 O O . LEU A 1 74 ? -3.176 -4.102 9.415 1.00 88.44 74 LEU A O 1
ATOM 611 N N . LEU A 1 75 ? -5.412 -4.280 9.280 1.00 92.12 75 LEU A N 1
ATOM 612 C CA . LEU A 1 75 ? -5.674 -4.490 10.696 1.00 92.12 75 LEU A CA 1
ATOM 613 C C . LEU A 1 75 ? -6.223 -5.902 10.902 1.00 92.12 75 LEU A C 1
ATOM 615 O O . LEU A 1 75 ? -7.299 -6.231 10.398 1.00 92.12 75 LEU A O 1
ATOM 619 N N . HIS A 1 76 ? -5.484 -6.728 11.638 1.00 91.69 76 HIS A N 1
ATOM 620 C CA . HIS A 1 76 ? -5.910 -8.072 12.007 1.00 91.69 76 HIS A CA 1
ATOM 621 C C . HIS A 1 76 ? -6.822 -8.037 13.232 1.00 91.69 76 HIS A C 1
ATOM 623 O O . HIS A 1 76 ? -6.400 -7.758 14.349 1.00 91.69 76 HIS A O 1
ATOM 629 N N . MET A 1 77 ? -8.102 -8.309 13.026 1.00 93.31 77 MET A N 1
ATOM 630 C CA . MET A 1 77 ? -9.091 -8.314 14.091 1.00 93.31 77 MET A CA 1
ATOM 631 C C . MET A 1 77 ? -9.149 -9.711 14.730 1.00 93.31 77 MET A C 1
ATOM 633 O O . MET A 1 77 ? -9.388 -10.684 14.012 1.00 93.31 77 MET A O 1
ATOM 637 N N . PRO A 1 78 ? -8.983 -9.835 16.063 1.00 90.50 78 PRO A N 1
ATOM 638 C CA . PRO A 1 78 ? -8.852 -11.119 16.763 1.00 90.50 78 PRO A CA 1
ATOM 639 C C . PRO A 1 78 ? -10.219 -11.761 17.049 1.00 90.50 78 PRO A C 1
ATOM 641 O O . PRO A 1 78 ? -10.539 -12.138 18.176 1.00 90.50 78 PRO A O 1
ATOM 644 N N . PHE A 1 79 ? -11.106 -11.752 16.058 1.00 92.88 79 PHE A N 1
ATOM 645 C CA . PHE A 1 79 ? -12.414 -12.381 16.150 1.00 92.88 79 PHE A CA 1
ATOM 646 C C . PHE A 1 79 ? -12.957 -12.713 14.767 1.00 92.88 79 PHE A C 1
ATOM 648 O O . PHE A 1 79 ? -12.601 -12.096 13.762 1.00 92.88 79 PHE A O 1
ATOM 655 N N . LYS A 1 80 ? -13.868 -13.684 14.745 1.00 94.94 80 LYS A N 1
ATOM 656 C CA . LYS A 1 80 ? -14.527 -14.166 13.533 1.00 94.94 80 LYS A CA 1
ATOM 657 C C . LYS A 1 80 ? -15.693 -13.271 13.145 1.00 94.94 80 LYS A C 1
ATOM 659 O O . LYS A 1 80 ? -16.387 -12.718 14.003 1.00 94.94 80 LYS A O 1
ATOM 664 N N . VAL A 1 81 ? -15.953 -13.206 11.847 1.00 95.88 81 VAL A N 1
ATOM 665 C CA . VAL A 1 81 ? -17.131 -12.542 11.292 1.00 95.88 81 VAL A CA 1
ATOM 666 C C . VAL A 1 81 ? -17.889 -13.464 10.352 1.00 95.88 81 VAL A C 1
ATOM 668 O O . VAL A 1 81 ? -17.382 -14.476 9.877 1.00 95.88 81 VAL A O 1
ATOM 671 N N . THR A 1 82 ? -19.137 -13.108 10.080 1.00 94.75 82 THR A N 1
ATOM 672 C CA . THR A 1 82 ? -19.924 -13.699 9.000 1.00 94.75 82 THR A CA 1
ATOM 673 C C . THR A 1 82 ? -20.544 -12.576 8.189 1.00 94.75 82 THR A C 1
ATOM 675 O O . THR A 1 82 ? -21.358 -11.802 8.706 1.00 94.75 82 THR A O 1
ATOM 678 N N . ALA A 1 83 ? -20.150 -12.469 6.922 1.00 92.69 83 ALA A N 1
ATOM 679 C CA . ALA A 1 83 ? -20.738 -11.507 6.006 1.00 92.69 83 ALA A CA 1
ATOM 680 C C . ALA A 1 83 ? -22.207 -11.856 5.727 1.00 92.69 83 ALA A C 1
ATOM 682 O O . ALA A 1 83 ? -22.578 -13.008 5.516 1.00 92.69 83 ALA A O 1
ATOM 683 N N . THR A 1 84 ? -23.061 -10.839 5.748 1.00 91.62 84 THR A N 1
ATOM 684 C CA . THR A 1 84 ? -24.439 -10.939 5.250 1.00 91.62 84 THR A CA 1
ATOM 685 C C . THR A 1 84 ? -24.466 -10.998 3.725 1.00 91.62 84 THR A C 1
ATOM 687 O O . THR A 1 84 ? -23.478 -10.657 3.066 1.00 91.62 84 THR A O 1
ATOM 690 N N . GLU A 1 85 ? -25.609 -11.399 3.161 1.00 88.50 85 GLU A N 1
ATOM 691 C CA . GLU A 1 85 ? -25.842 -11.289 1.721 1.00 88.50 85 GLU A CA 1
ATOM 692 C C . GLU A 1 85 ? -25.528 -9.870 1.237 1.00 88.50 85 GLU A C 1
ATOM 694 O O . GLU A 1 85 ? -25.953 -8.871 1.829 1.00 88.50 85 GLU A O 1
ATOM 699 N N . GLY A 1 86 ? -24.714 -9.798 0.184 1.00 85.50 86 GLY A N 1
ATOM 700 C CA . GLY A 1 86 ? -24.240 -8.536 -0.357 1.00 85.50 86 GLY A CA 1
ATOM 701 C C . GLY A 1 86 ? -25.378 -7.737 -0.976 1.00 85.50 86 GLY A C 1
ATOM 702 O O . GLY A 1 86 ? -26.249 -8.274 -1.655 1.00 85.50 86 GLY A O 1
ATOM 703 N N . ARG A 1 87 ? -25.339 -6.422 -0.783 1.00 87.38 87 ARG A N 1
ATOM 704 C CA . ARG A 1 87 ? -26.249 -5.473 -1.426 1.00 87.38 87 ARG A CA 1
ATOM 705 C C . ARG A 1 87 ? -25.470 -4.379 -2.129 1.00 87.38 87 ARG A C 1
ATOM 707 O O . ARG A 1 87 ? -24.465 -3.897 -1.612 1.00 87.38 87 ARG A O 1
ATOM 714 N N . TYR A 1 88 ? -25.945 -3.944 -3.287 1.00 82.31 88 TYR A N 1
ATOM 715 C CA . TYR A 1 88 ? -25.330 -2.821 -3.983 1.00 82.31 88 TYR A CA 1
ATOM 716 C C . TYR A 1 88 ? -25.695 -1.507 -3.293 1.00 82.31 88 TYR A C 1
ATOM 718 O O . TYR A 1 88 ? -26.863 -1.133 -3.204 1.00 82.31 88 TYR A O 1
ATOM 726 N N . VAL A 1 89 ? -24.679 -0.791 -2.815 1.00 75.00 89 VAL A N 1
ATOM 727 C CA . VAL A 1 89 ? -24.806 0.556 -2.252 1.00 75.00 89 VAL A CA 1
ATOM 728 C C . VAL A 1 89 ? -23.866 1.458 -3.035 1.00 75.00 89 VAL A C 1
ATOM 730 O O . VAL A 1 89 ? -22.660 1.234 -3.040 1.00 75.00 89 VAL A O 1
ATOM 733 N N . GLN A 1 90 ? -24.419 2.458 -3.731 1.00 69.69 90 GLN A N 1
ATOM 734 C CA . GLN A 1 90 ? -23.639 3.419 -4.530 1.00 69.69 90 GLN A CA 1
ATOM 735 C C . GLN A 1 90 ? -22.659 2.736 -5.509 1.00 69.69 90 GLN A C 1
ATOM 737 O O . GLN A 1 90 ? -21.500 3.119 -5.620 1.00 69.69 90 GLN A O 1
ATOM 742 N N . GLY A 1 91 ? -23.114 1.675 -6.186 1.00 70.81 91 GLY A N 1
ATOM 743 C CA . GLY A 1 91 ? -22.310 0.936 -7.168 1.00 70.81 91 GLY A CA 1
ATOM 744 C C . GLY A 1 91 ? -21.288 -0.043 -6.580 1.00 70.81 91 GLY A C 1
ATOM 745 O O . GLY A 1 91 ? -20.600 -0.711 -7.343 1.00 70.81 91 GLY A O 1
ATOM 746 N N . THR A 1 92 ? -21.204 -0.183 -5.253 1.00 74.06 92 THR A N 1
ATOM 747 C CA . THR A 1 92 ? -20.291 -1.130 -4.593 1.00 74.06 92 THR A CA 1
ATOM 748 C C . THR A 1 92 ? -21.067 -2.230 -3.874 1.00 74.06 92 THR A C 1
ATOM 750 O O . THR A 1 92 ? -21.992 -1.943 -3.106 1.00 74.06 92 THR A O 1
ATOM 753 N N . LEU A 1 93 ? -20.679 -3.492 -4.090 1.00 84.19 93 LEU A N 1
ATOM 754 C CA . LEU A 1 93 ? -21.231 -4.623 -3.346 1.00 84.19 93 LEU A CA 1
ATOM 755 C C . LEU A 1 93 ? -20.802 -4.517 -1.876 1.00 84.19 93 LEU A C 1
ATOM 757 O O . LEU A 1 93 ? -19.615 -4.477 -1.556 1.00 84.19 93 LEU A O 1
ATOM 761 N N . SER A 1 94 ? -21.786 -4.383 -0.995 1.00 89.06 94 SER A N 1
ATOM 762 C CA . SER A 1 94 ? -21.604 -4.029 0.409 1.00 89.06 94 SER A CA 1
ATOM 763 C C . SER A 1 94 ? -22.241 -5.064 1.325 1.00 89.06 94 SER A C 1
ATOM 765 O O . SER A 1 94 ? -23.351 -5.524 1.069 1.00 89.06 94 SER A O 1
ATOM 767 N N . HIS A 1 95 ? -21.567 -5.362 2.431 1.00 91.69 95 HIS A N 1
ATOM 768 C CA . HIS A 1 95 ? -21.960 -6.364 3.415 1.00 91.69 95 HIS A CA 1
ATOM 769 C C . HIS A 1 95 ? -22.001 -5.744 4.815 1.00 91.69 95 HIS A C 1
ATOM 771 O O . HIS A 1 95 ? -21.129 -4.952 5.185 1.00 91.69 95 HIS A O 1
ATOM 777 N N . ASP A 1 96 ? -22.987 -6.136 5.619 1.00 93.44 96 ASP A N 1
ATOM 778 C CA . ASP A 1 96 ? -22.846 -6.075 7.075 1.00 93.44 96 ASP A CA 1
ATOM 779 C C . ASP A 1 96 ? -22.055 -7.300 7.542 1.00 93.44 96 ASP A C 1
ATOM 781 O O . ASP A 1 96 ? -22.260 -8.400 7.020 1.00 93.44 96 ASP A O 1
ATOM 785 N N . LEU A 1 97 ? -21.214 -7.128 8.561 1.00 95.38 97 LEU A N 1
ATOM 786 C CA . LEU A 1 97 ? -20.471 -8.219 9.188 1.00 95.38 97 LEU A CA 1
ATOM 787 C C . LEU A 1 97 ? -21.095 -8.537 10.542 1.00 95.38 97 LEU A C 1
ATOM 789 O O . LEU A 1 97 ? -21.134 -7.679 11.425 1.00 95.38 97 LEU A O 1
ATOM 793 N N . LYS A 1 98 ? -21.603 -9.758 10.703 1.00 95.69 98 LYS A N 1
ATOM 794 C CA . LYS A 1 98 ? -22.063 -10.269 11.996 1.00 95.69 98 LYS A CA 1
ATOM 795 C C . LYS A 1 98 ? -20.868 -10.772 12.794 1.00 95.69 98 LYS A C 1
ATOM 797 O O . LYS A 1 98 ? -19.985 -11.398 12.218 1.00 95.69 98 LYS A O 1
ATOM 802 N N . ALA A 1 99 ? -20.860 -10.521 14.096 1.00 95.19 99 ALA A N 1
ATOM 803 C CA . ALA A 1 99 ? -19.836 -11.009 15.009 1.00 95.19 99 ALA A CA 1
ATOM 804 C C . ALA A 1 99 ? -20.465 -11.310 16.372 1.00 95.19 99 ALA A C 1
ATOM 8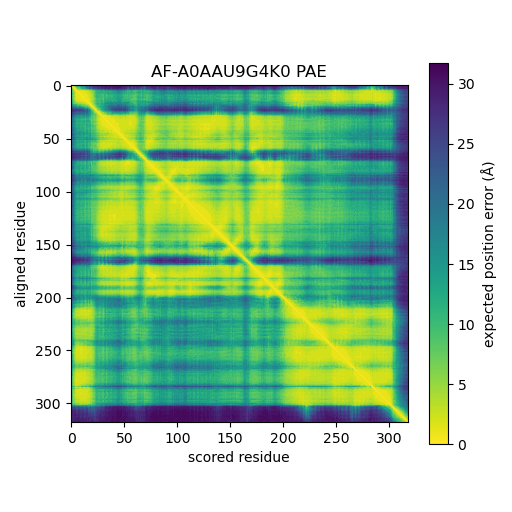06 O O . ALA A 1 99 ? -21.223 -10.490 16.896 1.00 95.19 99 ALA A O 1
ATOM 807 N N . ASP A 1 100 ? -20.127 -12.463 16.945 1.00 92.56 100 ASP A N 1
ATOM 808 C CA . ASP A 1 100 ? -20.563 -12.869 18.283 1.00 92.56 100 ASP A CA 1
ATOM 809 C C . ASP A 1 100 ? -19.408 -12.717 19.279 1.00 92.56 100 ASP A C 1
ATOM 811 O O . ASP A 1 100 ? -18.762 -13.675 19.698 1.00 92.56 100 ASP A O 1
ATOM 815 N N . VAL A 1 101 ? -19.064 -11.462 19.571 1.00 92.44 101 VAL A N 1
ATOM 816 C CA . VAL A 1 101 ? -17.958 -11.113 20.467 1.00 92.44 101 VAL A CA 1
ATOM 817 C C . VAL A 1 101 ? -18.262 -9.820 21.213 1.00 92.44 101 VAL A C 1
ATOM 819 O O . VAL A 1 101 ? -18.886 -8.895 20.687 1.00 92.44 101 VAL A O 1
ATOM 822 N N . LYS A 1 102 ? -17.771 -9.723 22.450 1.00 89.75 102 LYS A N 1
ATOM 823 C CA . LYS A 1 102 ? -17.766 -8.472 23.215 1.00 89.75 102 LYS A CA 1
ATOM 824 C C . LYS A 1 102 ? -16.572 -7.617 22.791 1.00 89.75 102 LYS A C 1
ATOM 826 O O . LYS A 1 102 ? -15.532 -7.639 23.436 1.00 89.75 102 LYS A O 1
ATOM 831 N N . HIS A 1 103 ? -16.733 -6.871 21.702 1.00 89.94 103 HIS A N 1
ATOM 832 C CA . HIS A 1 103 ? -15.728 -5.931 21.201 1.00 89.94 103 HIS A CA 1
ATOM 833 C C . HIS A 1 103 ? -16.325 -4.514 21.095 1.00 89.94 103 HIS A C 1
ATOM 835 O O . HIS A 1 103 ? -17.474 -4.391 20.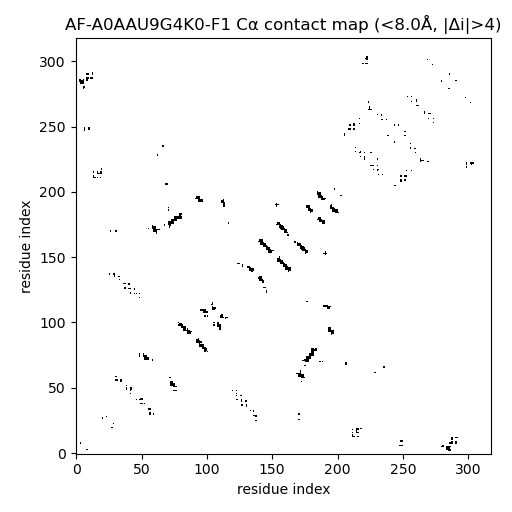668 1.00 89.94 103 HIS A O 1
ATOM 841 N N . PRO A 1 104 ? -15.590 -3.426 21.415 1.00 89.44 104 PRO A N 1
ATOM 842 C CA . PRO A 1 104 ? -16.131 -2.056 21.398 1.00 89.44 104 PRO A CA 1
ATOM 843 C C . PRO A 1 104 ? -16.718 -1.613 20.052 1.00 89.44 104 PRO A C 1
ATOM 845 O O . PRO A 1 104 ? -17.607 -0.763 19.998 1.00 89.44 104 PRO A O 1
ATOM 848 N N . ALA A 1 105 ? -16.223 -2.194 18.960 1.00 92.19 105 ALA A N 1
ATOM 849 C CA . ALA A 1 105 ? -16.724 -1.936 17.615 1.00 92.19 105 ALA A CA 1
ATOM 850 C C . ALA A 1 105 ? -17.895 -2.835 17.179 1.00 92.19 105 ALA A C 1
ATOM 852 O O . ALA A 1 105 ? -18.359 -2.698 16.052 1.00 92.19 105 ALA A O 1
ATOM 853 N N . VAL A 1 106 ? -18.375 -3.744 18.034 1.00 93.50 106 VAL A N 1
ATOM 854 C CA . VAL A 1 106 ? -19.521 -4.619 17.751 1.00 93.50 106 VAL A CA 1
ATOM 855 C C . VAL A 1 106 ? -20.747 -4.114 18.510 1.00 93.50 106 VAL A C 1
ATOM 857 O O . VAL A 1 106 ? -20.753 -4.046 19.738 1.00 93.50 106 VAL A O 1
ATOM 860 N N . LYS A 1 107 ? -21.808 -3.757 17.781 1.00 92.25 107 LYS A N 1
ATOM 861 C CA . LYS A 1 107 ? -23.092 -3.304 18.336 1.00 92.25 107 LYS A CA 1
ATOM 862 C C . LYS A 1 107 ? -24.234 -4.129 17.767 1.00 92.25 107 LYS A C 1
ATOM 864 O O . LYS A 1 107 ? -24.349 -4.284 16.556 1.00 92.25 107 LYS A O 1
ATOM 869 N N . GLY A 1 108 ? -25.086 -4.660 18.645 1.00 91.00 108 GLY A N 1
ATOM 870 C CA . GLY A 1 108 ? -26.217 -5.500 18.233 1.00 91.00 108 GLY A CA 1
ATOM 871 C C . GLY A 1 108 ? -25.794 -6.721 17.406 1.00 91.00 108 GLY A C 1
ATOM 872 O O . GLY A 1 108 ? -26.477 -7.070 16.448 1.00 91.00 108 GLY A O 1
ATOM 873 N N . GLY A 1 109 ? -24.632 -7.312 17.718 1.00 93.25 109 GLY A N 1
ATOM 874 C CA . GLY A 1 109 ? -24.076 -8.462 16.993 1.00 93.25 109 GLY A CA 1
ATOM 875 C C . GLY A 1 109 ? -23.508 -8.142 15.605 1.00 93.25 109 GLY A C 1
ATOM 876 O O . GLY A 1 109 ? -23.277 -9.057 14.817 1.00 93.25 109 GLY A O 1
ATOM 877 N N . LYS A 1 110 ? -23.301 -6.860 15.271 1.00 94.31 110 LYS A N 1
ATOM 878 C CA . LYS A 1 110 ? -22.708 -6.420 14.001 1.00 94.31 110 LYS A CA 1
ATOM 879 C C . LYS A 1 110 ? -21.487 -5.539 14.222 1.00 94.31 110 LYS A C 1
ATOM 881 O O . LYS A 1 110 ? -21.482 -4.704 15.124 1.00 94.31 110 LYS A O 1
ATOM 886 N N . VAL A 1 111 ? -20.480 -5.694 13.370 1.00 95.25 111 VAL A N 1
ATOM 887 C CA . VAL A 1 111 ? -19.299 -4.826 13.342 1.00 95.25 111 VAL A CA 1
ATOM 888 C C . VAL A 1 111 ? -19.675 -3.478 12.725 1.00 95.25 111 VAL A C 1
ATOM 890 O O . VAL A 1 111 ? -20.237 -3.425 11.632 1.00 95.25 111 VAL A O 1
ATOM 893 N N . ASP A 1 112 ? -19.342 -2.388 13.410 1.00 93.50 112 ASP A N 1
ATOM 894 C CA . ASP A 1 112 ? -19.540 -1.021 12.931 1.00 93.50 112 ASP A CA 1
ATOM 895 C C . ASP A 1 112 ? -18.213 -0.456 12.378 1.00 93.50 112 ASP A C 1
ATOM 897 O O . ASP A 1 112 ? -17.269 -0.225 13.150 1.00 93.50 112 ASP A O 1
ATOM 901 N N . PRO A 1 113 ? -18.114 -0.189 11.059 1.00 91.25 113 PRO A N 1
ATOM 902 C CA . PRO A 1 113 ? -16.888 0.331 10.457 1.00 91.25 113 PRO A CA 1
ATOM 903 C C . PRO A 1 113 ? -16.505 1.719 10.992 1.00 91.25 113 PRO A C 1
ATOM 905 O O . PRO A 1 113 ? -15.321 2.044 11.059 1.00 91.25 113 PRO A O 1
ATOM 908 N N . GLN A 1 114 ? -17.468 2.543 11.419 1.00 90.88 114 GLN A N 1
ATOM 909 C CA . GLN A 1 114 ? -17.182 3.867 11.980 1.00 90.88 114 GLN A CA 1
ATOM 910 C C . GLN A 1 114 ? -16.611 3.785 13.391 1.00 90.88 114 GLN A C 1
ATOM 912 O O . GLN A 1 114 ? -15.792 4.627 13.765 1.00 90.88 114 GLN A O 1
ATOM 917 N N . LEU A 1 115 ? -17.013 2.787 14.179 1.00 92.25 115 LEU A N 1
ATOM 918 C CA . LEU A 1 115 ? -16.411 2.569 15.494 1.00 92.25 115 LEU A CA 1
ATOM 919 C C . LEU A 1 115 ? -14.975 2.072 15.369 1.00 92.25 115 LEU A C 1
ATOM 921 O O . LEU A 1 115 ? -14.115 2.580 16.086 1.00 92.25 115 LEU A O 1
ATOM 925 N N . LEU A 1 116 ? -14.698 1.158 14.431 1.00 92.31 116 LEU A N 1
ATOM 926 C CA . LEU A 1 116 ? -13.326 0.736 14.134 1.00 92.31 116 LEU A CA 1
ATOM 927 C C . LEU A 1 116 ? -12.463 1.922 13.695 1.00 92.31 116 LEU A C 1
ATOM 929 O O . LEU A 1 116 ? -11.395 2.138 14.263 1.00 92.31 116 LEU A O 1
ATOM 933 N N . LEU A 1 117 ? -12.954 2.727 12.748 1.00 91.25 117 LEU A N 1
ATOM 934 C CA . LEU A 1 117 ? -12.256 3.910 12.244 1.00 91.25 117 LEU A CA 1
ATOM 935 C C . LEU A 1 117 ? -11.906 4.899 13.366 1.00 91.25 117 LEU A C 1
ATOM 937 O O . LEU A 1 117 ? -10.753 5.304 13.502 1.00 91.25 117 LEU A O 1
ATOM 941 N N . LYS A 1 118 ? -12.894 5.271 14.190 1.00 91.06 118 LYS A N 1
ATOM 942 C CA . LYS A 1 118 ? -12.704 6.220 15.298 1.00 91.06 118 LYS A CA 1
ATOM 943 C C . LYS A 1 118 ? -11.792 5.665 16.388 1.00 91.06 118 LYS A C 1
ATOM 945 O O . LYS A 1 118 ? -10.996 6.419 16.948 1.00 91.06 118 LYS A O 1
ATOM 950 N N . SER A 1 119 ? -11.915 4.373 16.702 1.00 92.00 119 SER A N 1
ATOM 951 C CA . SER A 1 119 ? -11.047 3.716 17.682 1.00 92.00 119 SER A CA 1
ATOM 952 C C . SER A 1 119 ? -9.597 3.737 17.202 1.00 92.00 119 SER A C 1
ATOM 954 O O . SER A 1 119 ? -8.714 4.181 17.936 1.00 92.00 119 SER A O 1
ATOM 956 N N . PHE A 1 120 ? -9.367 3.372 15.935 1.00 92.62 120 PHE A N 1
ATOM 957 C CA . PHE A 1 120 ? -8.042 3.408 15.325 1.00 92.62 120 PHE A CA 1
ATOM 958 C C . PHE A 1 120 ? -7.455 4.819 15.336 1.00 92.62 120 PHE A C 1
ATOM 960 O O . PHE A 1 120 ? -6.359 5.012 15.851 1.00 92.62 120 PHE A O 1
ATOM 967 N N . GLU A 1 121 ? -8.194 5.823 14.852 1.00 92.69 121 GLU A N 1
ATOM 968 C CA . GLU A 1 121 ? -7.722 7.212 14.828 1.00 92.69 121 GLU A CA 1
ATOM 969 C C . GLU A 1 121 ? -7.314 7.701 16.225 1.00 92.69 121 GLU A C 1
ATOM 971 O O . GLU A 1 121 ? -6.279 8.352 16.386 1.00 92.69 121 GLU A O 1
ATOM 976 N N . LYS A 1 122 ? -8.106 7.365 17.251 1.00 93.19 122 LYS A N 1
ATOM 977 C CA . LYS A 1 122 ? -7.813 7.717 18.642 1.00 93.19 122 LYS A CA 1
ATOM 978 C C . LYS A 1 122 ? -6.547 7.023 19.147 1.00 93.19 122 LYS A C 1
ATOM 980 O O . LYS A 1 122 ? -5.696 7.695 19.729 1.00 93.19 122 LYS A O 1
ATOM 985 N N . SER A 1 123 ? -6.416 5.710 18.944 1.00 93.62 123 SER A N 1
ATOM 986 C CA . SER A 1 123 ? -5.215 4.966 19.344 1.00 93.62 123 SER A CA 1
ATOM 987 C C . SER A 1 123 ? -3.974 5.468 18.614 1.00 93.62 123 SER A C 1
ATOM 989 O O . SER A 1 123 ? -2.961 5.704 19.260 1.00 93.62 123 SER A O 1
ATOM 991 N N . TYR A 1 124 ? -4.073 5.734 17.312 1.00 93.50 124 TYR A N 1
ATOM 992 C CA . TYR A 1 124 ? -2.958 6.223 16.508 1.00 93.50 124 TYR A CA 1
ATOM 993 C C . TYR A 1 124 ? -2.517 7.619 16.949 1.00 93.50 124 TYR A C 1
ATOM 995 O O . TYR A 1 124 ? -1.339 7.837 17.210 1.00 93.50 124 TYR A O 1
ATOM 1003 N N . LYS A 1 125 ? -3.450 8.564 17.144 1.00 93.31 125 LYS A N 1
ATOM 1004 C CA . LYS A 1 125 ? -3.126 9.892 17.700 1.00 93.31 125 LYS A CA 1
ATOM 1005 C C . LYS A 1 125 ? -2.486 9.796 19.085 1.00 93.31 125 LYS A C 1
ATOM 1007 O O . LYS A 1 125 ? -1.536 10.523 19.360 1.00 93.31 125 LYS A O 1
ATOM 1012 N N . LYS A 1 126 ? -2.979 8.897 19.946 1.00 93.69 126 LYS A N 1
ATOM 1013 C CA . LYS A 1 126 ? -2.389 8.651 21.270 1.00 93.69 126 LYS A CA 1
ATOM 1014 C C . LYS A 1 126 ? -0.967 8.097 21.152 1.00 93.69 126 LYS A C 1
ATOM 1016 O O . LYS A 1 126 ? -0.106 8.553 21.901 1.00 93.69 126 LYS A O 1
ATOM 1021 N N . ALA A 1 127 ? -0.728 7.168 20.226 1.00 93.75 127 ALA A N 1
ATOM 1022 C CA . ALA A 1 127 ? 0.589 6.596 19.976 1.00 93.75 127 ALA A CA 1
ATOM 1023 C C . ALA A 1 127 ? 1.576 7.663 19.489 1.00 93.75 127 ALA A C 1
ATOM 1025 O O . ALA A 1 127 ? 2.622 7.855 20.098 1.00 93.75 127 ALA A O 1
ATOM 1026 N N . LEU A 1 128 ? 1.198 8.453 18.479 1.00 92.19 128 LEU A N 1
ATOM 1027 C CA . LEU A 1 128 ? 2.024 9.569 18.008 1.00 92.19 128 LEU A CA 1
ATOM 1028 C C . LEU A 1 128 ? 2.311 10.591 19.114 1.00 92.19 128 LEU A C 1
ATOM 1030 O O . LEU A 1 128 ? 3.426 11.091 19.209 1.00 92.19 128 LEU A O 1
ATOM 1034 N N . GLY A 1 129 ? 1.327 10.879 19.971 1.00 91.00 129 GLY A N 1
ATOM 1035 C CA . GLY A 1 129 ? 1.513 11.757 21.126 1.00 91.00 129 GLY A CA 1
ATOM 1036 C C . GLY A 1 129 ? 2.482 11.203 22.177 1.00 91.00 129 GLY A C 1
ATOM 1037 O O . GLY A 1 129 ? 3.197 11.988 22.789 1.00 91.00 129 GLY A O 1
ATOM 1038 N N . HIS A 1 130 ? 2.533 9.879 22.371 1.00 92.44 130 HIS A N 1
ATOM 1039 C CA . HIS A 1 130 ? 3.515 9.229 23.254 1.00 92.44 130 HIS A CA 1
ATOM 1040 C C . HIS A 1 130 ? 4.925 9.251 22.665 1.00 92.44 130 HIS A C 1
ATOM 1042 O O . HIS A 1 130 ? 5.886 9.392 23.412 1.00 92.44 130 HIS A O 1
ATOM 1048 N N . ILE A 1 131 ? 5.052 9.126 21.340 1.00 92.56 131 ILE A N 1
ATOM 1049 C CA . ILE A 1 131 ? 6.343 9.260 20.658 1.00 92.56 131 ILE A CA 1
ATOM 1050 C C . ILE A 1 131 ? 6.837 10.708 20.761 1.00 92.56 131 ILE A C 1
ATOM 1052 O O . ILE A 1 131 ? 7.998 10.944 21.077 1.00 92.56 131 ILE A O 1
ATOM 1056 N N . GLY A 1 132 ? 5.957 11.681 20.502 1.00 87.19 132 GLY A N 1
ATOM 1057 C CA . GLY A 1 132 ? 6.305 13.097 20.461 1.00 87.19 132 GLY A CA 1
ATOM 1058 C C . GLY A 1 132 ? 7.250 13.400 19.299 1.00 87.19 132 GLY A C 1
ATOM 1059 O O . GLY A 1 132 ? 6.801 13.643 18.177 1.00 87.19 132 GLY A O 1
ATOM 1060 N N . GLN A 1 133 ? 8.551 13.365 19.581 1.00 89.75 133 GLN A N 1
ATOM 1061 C CA . GLN A 1 133 ? 9.629 13.531 18.613 1.00 89.75 133 GLN A CA 1
ATOM 1062 C C . GLN A 1 133 ? 10.482 12.260 18.581 1.00 89.75 133 GLN A C 1
ATOM 1064 O O . GLN A 1 133 ? 10.948 11.798 19.621 1.00 89.75 133 GLN A O 1
ATOM 1069 N N . LEU A 1 134 ? 10.717 11.718 17.386 1.00 89.44 134 LEU A N 1
ATOM 1070 C CA . LEU A 1 134 ? 11.588 10.563 17.180 1.00 89.44 134 LEU A CA 1
ATOM 1071 C C . LEU A 1 134 ? 12.876 10.998 16.490 1.00 89.44 134 LEU A C 1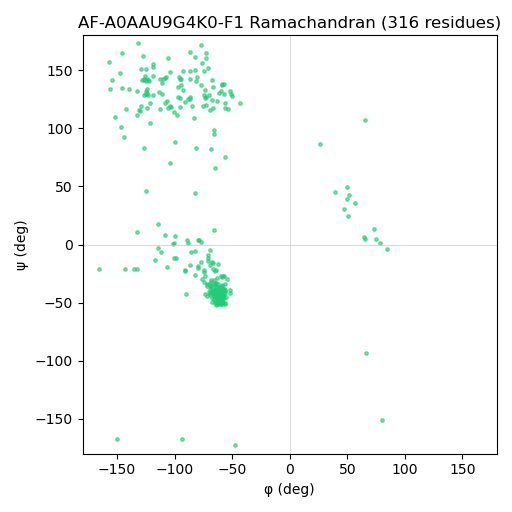
ATOM 1073 O O . LEU A 1 134 ? 12.827 11.524 15.381 1.00 89.44 134 LEU A O 1
ATOM 1077 N N . LYS A 1 135 ? 14.018 10.738 17.126 1.00 89.00 135 LYS A N 1
ATOM 1078 C CA . LYS A 1 135 ? 15.331 10.863 16.495 1.00 89.00 135 LYS A CA 1
ATOM 1079 C C . LYS A 1 135 ? 15.754 9.496 15.968 1.00 89.00 135 LYS A C 1
ATOM 1081 O O . LYS A 1 135 ? 15.892 8.588 16.780 1.00 89.00 135 LYS A O 1
ATOM 1086 N N . THR A 1 136 ? 15.942 9.377 14.658 1.00 86.12 136 THR A N 1
ATOM 1087 C CA . THR A 1 136 ? 16.306 8.112 14.008 1.00 86.12 136 THR A CA 1
ATOM 1088 C C . THR A 1 136 ? 17.810 7.876 13.998 1.00 86.12 136 THR A C 1
ATOM 1090 O O . THR A 1 136 ? 18.604 8.802 14.213 1.00 86.12 136 THR A O 1
ATOM 1093 N N . GLU A 1 137 ? 18.221 6.643 13.703 1.00 85.94 137 GLU A N 1
ATOM 1094 C CA . GLU A 1 137 ? 19.633 6.255 13.577 1.00 85.94 137 GLU A CA 1
ATOM 1095 C C . GLU A 1 137 ? 20.373 7.047 12.489 1.00 85.94 137 GLU A C 1
ATOM 1097 O O . GLU A 1 137 ? 21.572 7.299 12.606 1.00 85.94 137 GLU A O 1
ATOM 1102 N N . SER A 1 138 ? 19.660 7.527 11.462 1.00 78.31 138 SER A N 1
ATOM 1103 C CA . SER A 1 138 ? 20.228 8.427 10.447 1.00 78.31 138 SER A CA 1
ATOM 1104 C C . SER A 1 138 ? 20.563 9.829 10.975 1.00 78.31 138 SER A C 1
ATOM 1106 O O . SER A 1 138 ? 21.103 10.657 10.242 1.00 78.31 138 SER A O 1
ATOM 1108 N N . GLY A 1 139 ? 20.235 10.117 12.238 1.00 80.38 139 GLY A N 1
ATOM 1109 C CA . GLY A 1 139 ? 20.445 11.403 12.894 1.00 80.38 139 GLY A CA 1
ATOM 1110 C C . GLY A 1 139 ? 19.329 12.419 12.648 1.00 80.38 139 GLY A C 1
ATOM 1111 O O . GLY A 1 139 ? 19.365 13.500 13.241 1.00 80.38 139 GLY A O 1
ATOM 1112 N N . LYS A 1 140 ? 18.332 12.086 11.819 1.00 80.69 140 LYS A N 1
ATOM 1113 C CA . LYS A 1 140 ? 17.171 12.940 11.545 1.00 80.69 140 LYS A CA 1
ATOM 1114 C C . LYS A 1 140 ? 16.184 12.920 12.704 1.00 80.69 140 LYS A C 1
ATOM 1116 O O . LYS A 1 140 ? 16.145 11.983 13.495 1.00 80.69 140 LYS A O 1
ATOM 1121 N N . SER A 1 141 ? 15.379 13.973 12.799 1.00 84.62 141 SER A N 1
ATOM 1122 C CA . SER A 1 141 ? 14.361 14.109 13.833 1.00 84.62 141 SER A CA 1
ATOM 1123 C C . SER A 1 141 ? 12.996 14.346 13.207 1.00 84.62 141 SER A C 1
ATOM 1125 O O . SER A 1 141 ? 12.837 15.223 12.358 1.00 84.62 141 SER A O 1
ATOM 1127 N N . TYR A 1 142 ? 12.010 13.562 13.630 1.00 84.44 142 TYR A N 1
ATOM 1128 C CA . TYR A 1 142 ? 10.670 13.562 13.069 1.00 84.44 142 TYR A CA 1
ATOM 1129 C C . TYR A 1 142 ? 9.625 13.847 14.144 1.00 84.44 142 TYR A C 1
ATOM 1131 O O . TYR A 1 142 ? 9.555 13.171 15.170 1.00 84.44 142 TYR A O 1
ATOM 1139 N N . THR A 1 143 ? 8.760 14.815 13.858 1.00 86.00 143 THR A N 1
ATOM 1140 C CA . THR A 1 143 ? 7.491 15.021 14.565 1.00 86.00 143 THR A CA 1
ATOM 1141 C C . THR A 1 143 ? 6.344 14.603 13.658 1.00 86.00 143 THR A C 1
ATOM 1143 O O . THR A 1 143 ? 6.386 14.835 12.449 1.00 86.00 143 THR A O 1
ATOM 1146 N N . PHE A 1 144 ? 5.292 14.021 14.228 1.00 86.75 144 PHE A N 1
ATOM 1147 C CA . PHE A 1 144 ? 4.214 13.399 13.463 1.00 86.75 144 PHE A CA 1
ATOM 1148 C C . PHE A 1 144 ? 2.906 14.181 13.567 1.00 86.75 144 PHE A C 1
ATOM 1150 O O . PHE A 1 144 ? 2.496 14.604 14.648 1.00 86.75 144 PHE A O 1
ATOM 1157 N N . LYS A 1 145 ? 2.186 14.305 12.448 1.00 84.81 145 LYS A N 1
ATOM 1158 C CA . LYS A 1 145 ? 0.792 14.769 12.440 1.00 84.81 145 LYS A CA 1
ATOM 1159 C C . LYS A 1 145 ? -0.073 13.805 11.652 1.00 84.81 145 LYS A C 1
ATOM 1161 O O . LYS A 1 145 ? 0.118 13.660 10.447 1.00 84.81 145 LYS A O 1
ATOM 1166 N N . LEU A 1 146 ? -1.062 13.217 12.323 1.00 87.69 146 LEU A N 1
ATOM 1167 C CA . LEU A 1 146 ? -2.113 12.447 11.669 1.00 87.69 146 LEU A CA 1
ATOM 1168 C C . LEU A 1 146 ? -3.251 13.370 11.234 1.00 87.69 146 LEU A C 1
ATOM 1170 O O . LEU A 1 146 ? -3.844 14.081 12.050 1.00 87.69 146 LEU A O 1
ATOM 1174 N N . THR A 1 147 ? -3.587 13.306 9.956 1.00 85.12 147 THR A N 1
ATOM 1175 C CA . THR A 1 147 ? -4.792 13.903 9.380 1.00 85.12 147 THR A CA 1
ATOM 1176 C C . THR A 1 147 ? -5.662 12.810 8.773 1.00 85.12 147 THR A C 1
ATOM 1178 O O . THR A 1 147 ? -5.165 11.745 8.411 1.00 85.12 147 THR A O 1
ATOM 1181 N N . SER A 1 148 ? -6.968 13.049 8.711 1.00 82.88 148 SER A N 1
ATOM 1182 C CA . SER A 1 148 ? -7.934 12.138 8.103 1.00 82.88 148 SER A CA 1
ATOM 1183 C C . SER A 1 148 ? -8.796 12.898 7.098 1.00 82.88 148 SER A C 1
ATOM 1185 O O . SER A 1 148 ? -9.143 14.063 7.300 1.00 82.88 148 SER A O 1
ATOM 1187 N N . GLY A 1 149 ? -9.109 12.241 5.986 1.00 79.50 149 GLY A N 1
ATOM 1188 C CA . GLY A 1 149 ? -9.923 12.779 4.902 1.00 79.50 149 GLY A CA 1
ATOM 1189 C C . GLY A 1 149 ? -10.697 11.676 4.188 1.00 79.50 149 GLY A C 1
ATOM 1190 O O . GLY A 1 149 ? -10.783 10.548 4.674 1.00 79.50 149 GLY A O 1
ATOM 1191 N N . TYR A 1 150 ? -11.262 12.005 3.027 1.00 71.25 150 TYR A N 1
ATOM 1192 C CA . TYR A 1 150 ? -11.940 11.043 2.160 1.00 71.25 150 TYR A CA 1
ATOM 1193 C C . TYR A 1 150 ? -11.323 11.066 0.763 1.00 71.25 150 TYR A C 1
ATOM 1195 O O . TYR A 1 150 ? -11.161 12.138 0.187 1.00 71.25 150 TYR A O 1
ATOM 1203 N N . ALA A 1 151 ? -11.045 9.886 0.214 1.00 65.38 151 ALA A N 1
ATOM 1204 C CA . ALA A 1 151 ? -10.688 9.689 -1.187 1.00 65.38 151 ALA A CA 1
ATOM 1205 C C . ALA A 1 151 ? -11.520 8.532 -1.743 1.00 65.38 151 ALA A C 1
ATOM 1207 O O . ALA A 1 151 ? -11.660 7.506 -1.077 1.00 65.38 151 ALA A O 1
ATOM 1208 N N . ASP A 1 152 ? -12.132 8.715 -2.915 1.00 62.12 152 ASP A N 1
ATOM 1209 C CA . ASP A 1 152 ? -12.984 7.706 -3.563 1.00 62.12 152 ASP A CA 1
ATOM 1210 C C . ASP A 1 152 ? -14.057 7.108 -2.622 1.00 62.12 152 ASP A C 1
ATOM 1212 O O . ASP A 1 152 ? -14.319 5.906 -2.598 1.00 62.12 152 ASP A O 1
ATOM 1216 N N . GLY A 1 153 ? -14.652 7.958 -1.772 1.00 61.44 153 GLY A N 1
ATOM 1217 C CA . GLY A 1 153 ? -15.685 7.569 -0.802 1.00 61.44 153 GLY A CA 1
ATOM 1218 C C . GLY A 1 153 ? -15.182 6.813 0.437 1.00 61.44 153 GLY A C 1
ATOM 1219 O O . GLY A 1 153 ? -15.997 6.409 1.270 1.00 61.44 153 GLY A O 1
ATOM 1220 N N . ARG A 1 154 ? -13.863 6.646 0.601 1.00 68.56 154 ARG A N 1
ATOM 1221 C CA . ARG A 1 154 ? -13.234 5.891 1.697 1.00 68.56 154 ARG A CA 1
ATOM 1222 C C . ARG A 1 154 ? -12.448 6.812 2.634 1.00 68.56 154 ARG A C 1
ATOM 1224 O O . ARG A 1 154 ? -11.814 7.749 2.147 1.00 68.56 154 ARG A O 1
ATOM 1231 N N . PRO A 1 155 ? -12.459 6.564 3.957 1.00 73.44 155 PRO A N 1
ATOM 1232 C CA . PRO A 1 155 ? -11.571 7.257 4.880 1.00 73.44 155 PRO A CA 1
ATOM 1233 C C . PRO A 1 155 ? -10.108 6.975 4.533 1.00 73.44 155 PRO A C 1
ATOM 1235 O O . PRO A 1 155 ? -9.724 5.815 4.381 1.00 73.44 155 PRO A O 1
ATOM 1238 N N . VAL A 1 156 ? -9.301 8.028 4.431 1.00 78.25 156 VAL A N 1
ATOM 1239 C CA . VAL A 1 156 ? -7.852 7.938 4.223 1.00 78.25 156 VAL A CA 1
ATOM 1240 C C . VAL A 1 156 ? -7.152 8.709 5.327 1.00 78.25 156 VAL A C 1
ATOM 1242 O O . VAL A 1 156 ? -7.514 9.848 5.629 1.00 78.25 156 VAL A O 1
ATOM 1245 N N . PHE A 1 157 ? -6.154 8.072 5.923 1.00 80.69 157 PHE A N 1
ATOM 1246 C CA . PHE A 1 157 ? -5.242 8.671 6.877 1.00 80.69 157 PHE A CA 1
ATOM 1247 C C . PHE A 1 157 ? -3.985 9.135 6.167 1.00 80.69 157 PHE A C 1
ATOM 1249 O O . PHE A 1 157 ? -3.489 8.474 5.255 1.00 80.69 157 PHE A O 1
ATOM 1256 N N . GLU A 1 158 ? -3.476 10.271 6.615 1.00 82.44 158 GLU A N 1
ATOM 1257 C CA . GLU A 1 158 ? -2.219 10.824 6.154 1.00 82.44 158 GLU A CA 1
ATOM 1258 C C . GLU A 1 158 ? -1.397 11.252 7.372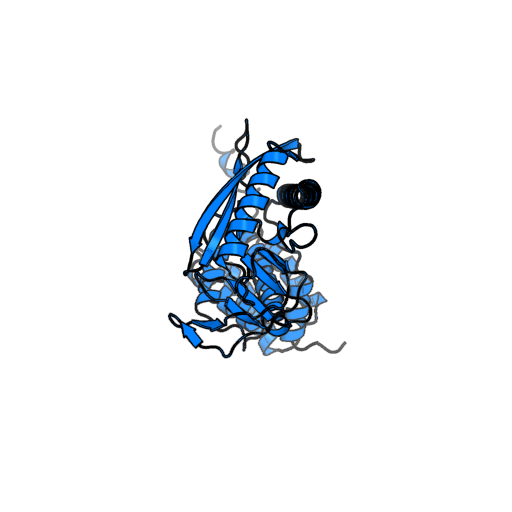 1.00 82.44 158 GLU A C 1
ATOM 1260 O O . GLU A 1 158 ? -1.772 12.187 8.092 1.00 82.44 158 GLU A O 1
ATOM 1265 N N . MET A 1 159 ? -0.297 10.542 7.625 1.00 80.94 159 MET A N 1
ATOM 1266 C CA . MET A 1 159 ? 0.701 10.903 8.625 1.00 80.94 159 MET A CA 1
ATOM 1267 C C . MET A 1 159 ? 1.857 11.613 7.933 1.00 80.94 159 MET A C 1
ATOM 1269 O O . MET A 1 159 ? 2.620 11.004 7.187 1.00 80.94 159 MET A O 1
ATOM 1273 N N . ASN A 1 160 ? 1.978 12.907 8.208 1.00 74.38 160 ASN A N 1
ATOM 1274 C CA . ASN A 1 160 ? 3.088 13.725 7.738 1.00 74.38 160 ASN A CA 1
ATOM 1275 C C . ASN A 1 160 ? 4.178 13.775 8.810 1.00 74.38 160 ASN A C 1
ATOM 1277 O O . ASN A 1 160 ? 3.859 13.986 9.988 1.00 74.38 160 ASN A O 1
ATOM 1281 N N . THR A 1 161 ? 5.439 13.656 8.395 1.00 70.00 161 THR A N 1
ATOM 1282 C CA . THR A 1 161 ? 6.585 13.988 9.243 1.00 70.00 161 THR A CA 1
ATOM 1283 C C . THR A 1 161 ? 7.060 15.428 9.007 1.00 70.00 161 THR A C 1
ATOM 1285 O O . THR A 1 161 ? 7.009 15.958 7.891 1.00 70.00 161 THR A O 1
ATOM 1288 N N . PHE A 1 162 ? 7.476 16.098 10.081 1.00 69.56 162 PHE A N 1
ATOM 1289 C CA . PHE A 1 162 ? 8.045 17.448 10.064 1.00 69.56 162 PHE A CA 1
ATOM 1290 C C . PHE A 1 162 ? 9.398 17.430 10.764 1.00 69.56 162 PHE A C 1
ATOM 1292 O O . PHE A 1 162 ? 9.551 16.721 11.758 1.00 69.56 162 PHE A O 1
ATOM 1299 N N . ASP A 1 163 ? 10.332 18.244 10.277 1.00 65.19 163 ASP A N 1
ATOM 1300 C CA . ASP A 1 163 ? 11.592 18.503 10.970 1.00 65.19 163 ASP A CA 1
ATOM 1301 C C . ASP A 1 163 ? 11.469 19.749 11.869 1.00 65.19 163 ASP A C 1
ATOM 1303 O O . ASP A 1 163 ? 10.728 20.691 11.569 1.00 65.19 163 ASP A O 1
ATOM 1307 N N . ALA A 1 164 ? 12.221 19.735 12.967 1.00 56.38 164 ALA A N 1
ATOM 1308 C CA . ALA A 1 164 ? 12.452 20.835 13.887 1.00 56.38 164 ALA A CA 1
ATOM 1309 C C . ALA A 1 164 ? 13.660 21.725 13.503 1.00 56.38 164 ALA A C 1
ATOM 1311 O O . ALA A 1 164 ? 13.964 22.644 14.261 1.00 56.38 164 ALA A O 1
ATOM 1312 N N . GLY A 1 165 ? 14.351 21.504 12.369 1.00 49.84 165 GLY A N 1
ATOM 1313 C CA . GLY A 1 165 ? 15.490 22.369 12.009 1.00 49.84 165 GLY A CA 1
ATOM 1314 C C . GLY A 1 165 ? 16.068 22.338 10.585 1.00 49.84 165 GLY A C 1
ATOM 1315 O O . GLY A 1 165 ? 16.694 23.325 10.204 1.00 49.84 165 GLY A O 1
ATOM 1316 N N . VAL A 1 166 ? 15.876 21.294 9.768 1.00 47.72 166 VAL A N 1
ATOM 1317 C CA . VAL A 1 166 ? 16.461 21.192 8.412 1.00 47.72 166 VAL A CA 1
ATOM 1318 C C . VAL A 1 166 ? 15.378 20.847 7.372 1.00 47.72 166 VAL A C 1
ATOM 1320 O O . VAL A 1 166 ? 14.347 20.252 7.673 1.00 47.72 166 VAL A O 1
ATOM 1323 N N . LYS A 1 167 ? 15.548 21.266 6.109 1.00 48.69 167 LYS A N 1
ATOM 1324 C CA . LYS A 1 167 ? 14.673 20.832 5.001 1.00 48.69 167 LYS A CA 1
ATOM 1325 C C . LYS A 1 167 ? 14.907 19.340 4.722 1.00 48.69 167 LYS A C 1
ATOM 1327 O O . LYS A 1 167 ? 15.678 18.996 3.836 1.00 48.69 167 LYS A O 1
ATOM 1332 N N . VAL A 1 168 ? 14.267 18.466 5.491 1.00 53.28 168 VAL A N 1
ATOM 1333 C CA . VAL A 1 168 ? 14.269 17.014 5.267 1.00 53.28 168 VAL A CA 1
ATOM 1334 C C . VAL A 1 168 ? 13.156 16.639 4.287 1.00 53.28 168 VAL A C 1
ATOM 1336 O O . VAL A 1 168 ? 12.058 17.207 4.329 1.00 53.28 168 VAL A O 1
ATOM 1339 N N . ASP A 1 169 ? 13.435 15.668 3.415 1.00 56.66 169 ASP A N 1
ATOM 1340 C CA . ASP A 1 169 ? 12.424 15.011 2.587 1.00 56.66 169 ASP A CA 1
ATOM 1341 C C . ASP A 1 169 ? 11.321 14.427 3.478 1.00 56.66 169 ASP A C 1
ATOM 1343 O O . ASP A 1 169 ? 11.562 13.573 4.332 1.00 56.66 169 ASP A O 1
ATOM 1347 N N . LYS A 1 170 ? 10.096 14.929 3.314 1.00 68.62 170 LYS A N 1
ATOM 1348 C CA . LYS A 1 170 ? 8.961 14.549 4.160 1.00 68.62 170 LYS A CA 1
ATOM 1349 C C . LYS A 1 170 ? 8.567 13.104 3.875 1.00 68.62 170 LYS A C 1
ATOM 1351 O O . LYS A 1 170 ? 8.091 12.805 2.781 1.00 68.62 170 LYS A O 1
ATOM 1356 N N . LEU A 1 171 ? 8.706 12.240 4.879 1.00 76.00 171 LEU A N 1
ATOM 1357 C CA . LEU A 1 171 ? 8.072 10.927 4.863 1.00 76.00 171 LEU A CA 1
ATOM 1358 C C . LEU A 1 171 ? 6.565 11.121 5.030 1.00 76.00 171 LEU A C 1
ATOM 1360 O O . LEU A 1 171 ? 6.097 11.817 5.939 1.00 76.00 171 LEU A O 1
ATOM 1364 N N . LEU A 1 172 ? 5.806 10.506 4.134 1.00 77.94 172 LEU A N 1
ATOM 1365 C CA . LEU A 1 172 ? 4.358 10.551 4.126 1.00 77.94 172 LEU A CA 1
ATOM 1366 C C . LEU A 1 172 ? 3.814 9.136 4.219 1.00 77.94 172 LEU A C 1
ATOM 1368 O O . LEU A 1 172 ? 4.059 8.322 3.343 1.00 77.94 172 LEU A O 1
ATOM 1372 N N . PHE A 1 173 ? 3.015 8.843 5.235 1.00 82.19 173 PHE A N 1
ATOM 1373 C CA . PHE A 1 173 ? 2.285 7.579 5.284 1.00 82.19 173 PHE A CA 1
ATOM 1374 C C . PHE A 1 173 ? 0.844 7.861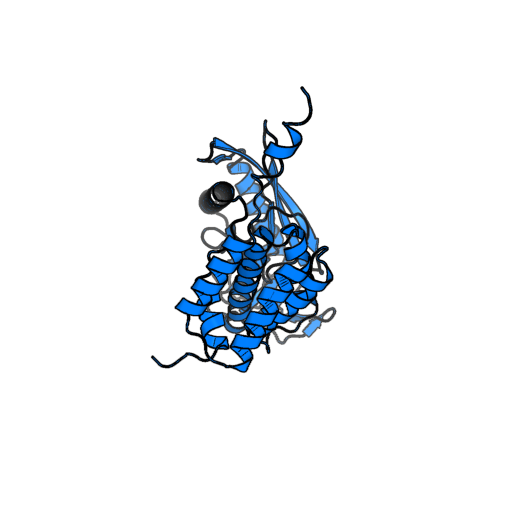 4.915 1.00 82.19 173 PHE A C 1
ATOM 1376 O O . PHE A 1 173 ? 0.178 8.637 5.603 1.00 82.19 173 PHE A O 1
ATOM 1383 N N . LYS A 1 174 ? 0.366 7.263 3.823 1.00 79.44 174 LYS A N 1
ATOM 1384 C CA . LYS A 1 174 ? -0.975 7.525 3.297 1.00 79.44 174 LYS A CA 1
ATOM 1385 C C . LYS A 1 174 ? -1.714 6.225 3.037 1.00 79.44 174 LYS A C 1
ATOM 1387 O O . LYS A 1 174 ? -1.332 5.450 2.164 1.00 79.44 174 LYS A O 1
ATOM 1392 N N . PHE A 1 175 ? -2.795 5.990 3.776 1.00 81.94 175 PHE A N 1
ATOM 1393 C CA . PHE A 1 175 ? -3.481 4.701 3.748 1.00 81.94 175 PHE A CA 1
ATOM 1394 C C . PHE A 1 175 ? -4.968 4.794 4.120 1.00 81.94 175 PHE A C 1
ATOM 1396 O O . PHE A 1 175 ? -5.337 5.526 5.038 1.00 81.94 175 PHE A O 1
ATOM 1403 N N . PRO A 1 176 ? -5.857 4.036 3.455 1.00 84.56 176 PRO A N 1
ATOM 1404 C CA . PRO A 1 176 ? -7.147 3.669 4.022 1.00 84.56 176 PRO A CA 1
ATOM 1405 C C . PRO A 1 176 ? -6.949 2.545 5.049 1.00 84.56 176 PRO A C 1
ATOM 1407 O O . PRO A 1 176 ? -5.863 1.974 5.151 1.00 84.56 176 PRO A O 1
ATOM 1410 N N . LEU A 1 177 ? -8.003 2.203 5.788 1.00 88.31 177 LEU A N 1
ATOM 1411 C CA . LEU A 1 177 ? -8.005 1.013 6.640 1.00 88.31 177 LEU A CA 1
ATOM 1412 C C . LEU A 1 177 ? -8.664 -0.161 5.929 1.00 88.31 177 LEU A C 1
ATOM 1414 O O . LEU A 1 177 ? -9.757 -0.031 5.365 1.00 88.31 177 LEU A O 1
ATOM 1418 N N . ALA A 1 178 ? -8.021 -1.312 6.041 1.00 89.12 178 ALA A N 1
ATOM 1419 C CA . ALA A 1 178 ? -8.582 -2.599 5.692 1.00 89.12 178 ALA A CA 1
ATOM 1420 C C . ALA A 1 178 ? -8.491 -3.546 6.883 1.00 89.12 178 ALA A C 1
ATOM 1422 O O . ALA A 1 178 ? -7.600 -3.445 7.721 1.00 89.12 178 ALA A O 1
ATOM 1423 N N . TYR A 1 179 ? -9.435 -4.471 6.943 1.00 91.50 179 TYR A N 1
ATOM 1424 C CA . TYR A 1 179 ? -9.623 -5.374 8.062 1.00 91.50 179 TYR A CA 1
ATOM 1425 C C . TYR A 1 179 ? -9.568 -6.806 7.556 1.00 91.50 179 TYR A C 1
ATOM 1427 O O . TYR A 1 179 ? -10.259 -7.156 6.598 1.00 91.50 179 TYR A O 1
ATOM 1435 N N . ILE A 1 180 ? -8.762 -7.623 8.218 1.00 91.88 180 ILE A N 1
ATOM 1436 C CA . ILE A 1 180 ? -8.824 -9.079 8.118 1.00 91.88 180 ILE A CA 1
ATOM 1437 C C . ILE A 1 180 ? -9.352 -9.607 9.442 1.00 91.88 180 ILE A C 1
ATOM 1439 O O . ILE A 1 180 ? -9.055 -9.051 10.498 1.00 91.88 180 ILE A O 1
ATOM 1443 N N . PHE A 1 181 ? -10.166 -10.649 9.381 1.00 92.44 181 PHE A N 1
ATOM 1444 C CA . PHE A 1 181 ? -10.777 -11.265 10.552 1.00 92.44 181 PHE A CA 1
ATOM 1445 C C . PHE A 1 181 ? -10.315 -12.712 10.650 1.00 92.44 181 PHE A C 1
ATOM 1447 O O . PHE A 1 181 ? -9.947 -13.327 9.648 1.00 92.44 181 PHE A O 1
ATOM 1454 N N . GLU A 1 182 ? -10.341 -13.264 11.858 1.00 90.50 182 GLU A N 1
ATOM 1455 C CA . GLU A 1 182 ? -9.896 -14.635 12.077 1.00 90.50 182 GLU A CA 1
ATOM 1456 C C . GLU A 1 182 ? -10.666 -15.624 11.199 1.00 90.50 182 GLU A C 1
ATOM 1458 O O . GLU A 1 182 ? -11.899 -15.655 11.205 1.00 90.50 182 GLU A O 1
ATOM 1463 N N . VAL A 1 183 ? -9.922 -16.486 10.498 1.00 83.75 183 VAL A N 1
ATOM 1464 C CA . VAL A 1 183 ? -10.462 -17.593 9.687 1.00 83.75 183 VAL A CA 1
ATOM 1465 C C . VAL A 1 183 ? -11.311 -17.120 8.485 1.00 83.75 183 VAL A C 1
ATOM 1467 O O . VAL A 1 183 ? -11.867 -17.950 7.770 1.00 83.75 183 VAL A O 1
ATOM 1470 N N . ASP A 1 184 ? -11.377 -15.813 8.202 1.00 87.19 184 ASP A N 1
ATOM 1471 C CA . ASP A 1 184 ? -12.054 -15.275 7.019 1.00 87.19 184 ASP A CA 1
ATOM 1472 C C . ASP A 1 184 ? -11.042 -15.050 5.876 1.00 87.19 184 ASP A C 1
ATOM 1474 O O . ASP A 1 184 ? -10.031 -14.371 6.073 1.00 87.19 184 ASP A O 1
ATOM 1478 N N . PRO A 1 185 ? -11.276 -15.604 4.671 1.00 84.75 185 PRO A N 1
ATOM 1479 C CA . PRO A 1 185 ? -10.373 -15.436 3.535 1.00 84.75 185 PRO A CA 1
ATOM 1480 C C . PRO A 1 185 ? -10.490 -14.062 2.855 1.00 84.75 185 PRO A C 1
ATOM 1482 O O . PRO A 1 185 ? -9.826 -13.838 1.843 1.00 84.75 185 PRO A O 1
ATOM 1485 N N . ASN A 1 186 ? -11.335 -13.154 3.348 1.00 88.00 186 ASN A N 1
ATOM 1486 C CA . ASN A 1 186 ? -11.560 -11.845 2.750 1.00 88.00 186 ASN A CA 1
ATOM 1487 C C . ASN A 1 186 ? -10.866 -10.716 3.512 1.00 88.00 186 ASN A C 1
ATOM 1489 O O . ASN A 1 186 ? -10.756 -10.697 4.737 1.00 88.00 186 ASN A O 1
ATOM 1493 N N . ILE A 1 187 ? -10.477 -9.704 2.746 1.00 88.38 187 ILE A N 1
ATOM 1494 C CA . ILE A 1 187 ? -10.166 -8.370 3.231 1.00 88.38 187 ILE A CA 1
ATOM 1495 C C . ILE A 1 187 ? -11.422 -7.518 3.134 1.00 88.38 187 ILE A C 1
ATOM 1497 O O . ILE A 1 187 ? -12.071 -7.446 2.092 1.00 88.38 187 ILE A O 1
ATOM 1501 N N . TYR A 1 188 ? -11.721 -6.806 4.209 1.00 90.12 188 TYR A N 1
ATOM 1502 C CA . TYR A 1 188 ? -12.857 -5.910 4.288 1.00 90.12 188 TYR A CA 1
ATOM 1503 C C . TYR A 1 188 ? -12.394 -4.462 4.356 1.00 90.12 188 TYR A C 1
ATOM 1505 O O . TYR A 1 188 ? -11.581 -4.096 5.198 1.00 90.12 188 TYR A O 1
ATOM 1513 N N . VAL A 1 189 ? -12.949 -3.605 3.506 1.00 87.75 189 VAL A N 1
ATOM 1514 C CA . VAL A 1 189 ? -12.727 -2.155 3.565 1.00 87.75 189 VAL A CA 1
ATOM 1515 C C . VAL A 1 189 ? -13.988 -1.487 4.091 1.00 87.75 189 VAL A C 1
ATOM 1517 O O . VAL A 1 189 ? -15.072 -1.652 3.528 1.00 87.75 189 VAL A O 1
ATOM 1520 N N . GLY A 1 190 ? -13.848 -0.733 5.180 1.00 85.19 190 GLY A N 1
ATOM 1521 C CA . GLY A 1 190 ? -14.956 -0.008 5.795 1.00 85.19 190 GLY A CA 1
ATOM 1522 C C . GLY A 1 190 ? -15.378 1.210 4.971 1.00 85.19 190 GLY A C 1
ATOM 1523 O O . GLY A 1 190 ? -14.577 2.091 4.667 1.00 85.19 190 GLY A O 1
ATOM 1524 N N . THR A 1 191 ? -16.664 1.291 4.650 1.00 78.44 191 THR A N 1
ATOM 1525 C CA . THR A 1 191 ? -17.325 2.511 4.161 1.00 78.44 191 THR A CA 1
ATOM 1526 C C . THR A 1 191 ? -17.950 3.274 5.338 1.00 78.44 191 THR A C 1
ATOM 1528 O O . THR A 1 191 ? -17.710 2.971 6.508 1.00 78.44 191 THR A O 1
ATOM 1531 N N . ARG A 1 192 ? -18.812 4.266 5.068 1.00 76.44 192 ARG A N 1
ATOM 1532 C CA . ARG A 1 192 ? -19.550 4.972 6.130 1.00 76.44 192 ARG A CA 1
ATOM 1533 C C . ARG A 1 192 ? -20.427 4.060 6.994 1.00 76.44 192 ARG A C 1
ATOM 1535 O O . ARG A 1 192 ? -20.704 4.432 8.128 1.00 76.44 192 ARG A O 1
ATOM 1542 N N . ARG A 1 193 ? -20.919 2.934 6.464 1.00 81.94 193 ARG A N 1
ATOM 1543 C CA . ARG A 1 193 ? -21.884 2.064 7.173 1.00 81.94 193 ARG A CA 1
ATOM 1544 C C . ARG A 1 193 ? -21.700 0.565 6.944 1.00 81.94 193 ARG A C 1
ATOM 1546 O O . ARG A 1 193 ? -22.174 -0.213 7.758 1.00 81.94 193 ARG A O 1
ATOM 1553 N N . HIS A 1 194 ? -21.036 0.171 5.863 1.00 88.44 194 HIS A N 1
ATOM 1554 C CA . HIS A 1 194 ? -20.900 -1.229 5.449 1.00 88.44 194 HIS A CA 1
ATOM 1555 C C . HIS A 1 194 ? -19.453 -1.561 5.113 1.00 88.44 194 HIS A C 1
ATOM 1557 O O . HIS A 1 194 ? -18.613 -0.662 5.033 1.00 88.44 194 HIS A O 1
ATOM 1563 N N . PHE A 1 195 ? -19.182 -2.830 4.851 1.00 90.50 195 PHE A N 1
ATOM 1564 C CA . PHE A 1 195 ? -17.894 -3.284 4.356 1.00 90.50 195 PHE A CA 1
ATOM 1565 C C . PHE A 1 195 ? -17.989 -3.706 2.897 1.00 90.50 195 PHE A C 1
ATOM 1567 O O . PHE A 1 195 ? -18.975 -4.308 2.479 1.00 90.50 195 PHE A O 1
ATOM 1574 N N . THR A 1 196 ? -16.946 -3.420 2.133 1.00 88.25 196 THR A N 1
ATOM 1575 C CA . THR A 1 196 ? -16.705 -4.056 0.835 1.00 88.25 196 THR A CA 1
ATOM 1576 C C . THR A 1 196 ? -15.717 -5.189 1.051 1.00 88.25 196 THR A C 1
ATOM 1578 O O . THR A 1 196 ? -14.671 -4.957 1.655 1.00 88.25 196 THR A O 1
ATOM 1581 N N . ALA A 1 197 ? -16.060 -6.390 0.595 1.00 87.38 197 ALA A N 1
ATOM 1582 C CA . ALA A 1 197 ? -15.227 -7.578 0.733 1.00 87.38 197 ALA A CA 1
ATOM 1583 C C . ALA A 1 197 ? -14.397 -7.810 -0.535 1.00 87.38 197 ALA A C 1
ATOM 1585 O O . ALA A 1 197 ? -14.868 -7.562 -1.646 1.00 87.38 197 ALA A O 1
ATOM 1586 N N . PHE A 1 198 ? -13.177 -8.301 -0.353 1.00 80.81 198 PHE A N 1
ATOM 1587 C CA . PHE A 1 198 ? -12.247 -8.654 -1.416 1.00 80.81 198 PHE A CA 1
ATOM 1588 C C . PHE A 1 198 ? -11.533 -9.952 -1.048 1.00 80.81 198 PHE A C 1
ATOM 1590 O O . PHE A 1 198 ? -11.051 -10.079 0.074 1.00 80.81 198 PHE A O 1
ATOM 1597 N N . GLU A 1 199 ? -11.418 -10.904 -1.970 1.00 72.25 199 GLU A N 1
ATOM 1598 C CA . GLU A 1 199 ? -10.722 -12.166 -1.696 1.00 72.25 199 GLU A CA 1
ATOM 1599 C C . GLU A 1 199 ? -9.216 -11.931 -1.502 1.00 72.25 199 GLU A C 1
ATOM 1601 O O . GLU A 1 199 ? -8.535 -11.404 -2.389 1.00 72.25 199 GLU A O 1
ATOM 1606 N N . LEU A 1 200 ? -8.675 -12.365 -0.357 1.00 66.94 200 LEU A N 1
ATOM 1607 C CA . LEU A 1 200 ? -7.269 -12.177 0.006 1.00 66.94 200 LEU A CA 1
ATOM 1608 C C . LEU A 1 200 ? -6.335 -12.812 -1.032 1.00 66.94 200 LEU A C 1
ATOM 1610 O O . LEU A 1 200 ? -5.400 -12.168 -1.487 1.00 66.94 200 LEU A O 1
ATOM 1614 N N . THR A 1 201 ? -6.587 -14.051 -1.455 1.00 61.03 201 THR A N 1
ATOM 1615 C CA . THR A 1 201 ? -5.670 -14.814 -2.323 1.00 61.03 201 THR A CA 1
ATOM 1616 C C . THR A 1 201 ? -5.586 -14.263 -3.746 1.00 61.03 201 THR A C 1
ATOM 1618 O O . THR A 1 201 ? -4.492 -14.127 -4.298 1.00 61.03 201 THR A O 1
ATOM 1621 N N . ARG A 1 202 ? -6.726 -13.903 -4.341 1.00 56.69 202 ARG A N 1
ATOM 1622 C CA . ARG A 1 202 ? -6.801 -13.443 -5.732 1.00 56.69 202 ARG A CA 1
ATOM 1623 C C . ARG A 1 202 ? -6.254 -12.026 -5.905 1.00 56.69 202 ARG A C 1
ATOM 1625 O O . ARG A 1 202 ? -5.479 -11.770 -6.827 1.00 56.69 202 ARG A O 1
ATOM 1632 N N .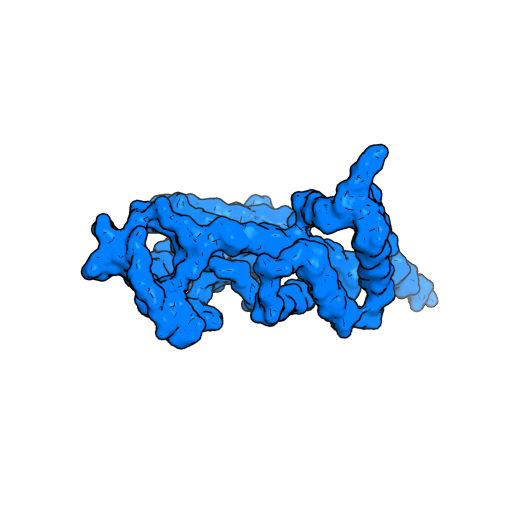 ASP A 1 203 ? -6.588 -11.122 -4.987 1.00 59.88 203 ASP A N 1
ATOM 1633 C CA . ASP A 1 203 ? -6.153 -9.727 -5.073 1.00 59.88 203 ASP A CA 1
ATOM 1634 C C . ASP A 1 203 ? -4.734 -9.512 -4.535 1.00 59.88 203 ASP A C 1
ATOM 1636 O O . ASP A 1 203 ? -4.045 -8.593 -4.987 1.00 59.88 203 ASP A O 1
ATOM 1640 N N . HIS A 1 204 ? -4.254 -10.353 -3.611 1.00 58.38 204 HIS A N 1
ATOM 1641 C CA . HIS A 1 204 ? -2.866 -10.304 -3.141 1.00 58.38 204 HIS A CA 1
ATOM 1642 C C . HIS A 1 204 ? -1.871 -10.716 -4.234 1.00 58.38 204 HIS A C 1
ATOM 1644 O O . HIS A 1 204 ? -0.864 -10.031 -4.428 1.00 58.38 204 HIS A O 1
ATOM 1650 N N . GLY A 1 205 ? -2.194 -11.742 -5.032 1.00 59.88 205 GLY A N 1
ATOM 1651 C CA . GLY A 1 205 ? -1.372 -12.148 -6.178 1.00 59.88 205 GLY A CA 1
ATOM 1652 C C . GLY A 1 205 ? -1.187 -11.027 -7.207 1.00 59.88 205 GLY A C 1
ATOM 1653 O O . GLY A 1 205 ? -0.070 -10.758 -7.647 1.00 59.88 205 GLY A O 1
ATOM 1654 N N . ILE A 1 206 ? -2.257 -10.296 -7.534 1.00 62.66 206 ILE A N 1
ATOM 1655 C CA . ILE A 1 206 ? -2.194 -9.165 -8.475 1.00 62.66 206 ILE A CA 1
ATOM 1656 C C . ILE A 1 206 ? -1.405 -7.989 -7.893 1.00 62.66 206 ILE A C 1
ATOM 1658 O O . ILE A 1 206 ? -0.714 -7.294 -8.633 1.00 62.66 206 ILE A O 1
ATOM 1662 N N . ARG A 1 207 ? -1.432 -7.761 -6.578 1.00 62.56 207 ARG A N 1
ATOM 1663 C CA . ARG A 1 207 ? -0.645 -6.688 -5.936 1.00 62.56 207 ARG A CA 1
ATOM 1664 C C . ARG A 1 207 ? 0.844 -6.936 -5.982 1.00 62.56 207 ARG A C 1
ATOM 1666 O O . ARG A 1 207 ? 1.580 -6.044 -6.386 1.00 62.56 207 ARG A O 1
ATOM 1673 N N . ILE A 1 208 ? 1.272 -8.135 -5.590 1.00 62.91 208 ILE A N 1
ATOM 1674 C CA . ILE A 1 208 ? 2.685 -8.515 -5.662 1.00 62.91 208 ILE A CA 1
ATOM 1675 C C . ILE A 1 208 ? 3.158 -8.364 -7.110 1.00 62.91 208 ILE A C 1
ATOM 1677 O O . ILE A 1 208 ? 4.185 -7.745 -7.374 1.00 62.91 208 ILE A O 1
ATOM 1681 N N . SER A 1 209 ? 2.358 -8.858 -8.051 1.00 66.75 209 SER A N 1
ATOM 1682 C CA . SER A 1 209 ? 2.624 -8.787 -9.485 1.00 66.75 209 SER A CA 1
ATOM 1683 C C . SER A 1 209 ? 2.717 -7.346 -10.013 1.00 66.75 209 SER A C 1
ATOM 1685 O O . SER A 1 209 ? 3.710 -6.971 -10.631 1.00 66.75 209 SER A O 1
ATOM 1687 N N . THR A 1 210 ? 1.733 -6.496 -9.720 1.00 69.19 210 THR A N 1
ATOM 1688 C CA . THR A 1 210 ? 1.721 -5.083 -10.145 1.00 69.19 210 THR A CA 1
ATOM 1689 C C . THR A 1 210 ? 2.795 -4.240 -9.457 1.00 69.19 210 THR A C 1
ATOM 1691 O O . THR A 1 210 ? 3.315 -3.313 -10.077 1.00 69.19 210 THR A O 1
ATOM 1694 N N . ARG A 1 211 ? 3.188 -4.553 -8.218 1.00 71.69 211 ARG A N 1
ATOM 1695 C CA . ARG A 1 211 ? 4.299 -3.861 -7.554 1.00 71.69 211 ARG A CA 1
ATOM 1696 C C . ARG A 1 211 ? 5.625 -4.125 -8.261 1.00 71.69 211 ARG A C 1
ATOM 1698 O O . ARG A 1 211 ? 6.350 -3.175 -8.527 1.00 71.69 211 ARG A O 1
ATOM 1705 N N . LYS A 1 212 ? 5.892 -5.382 -8.636 1.00 75.06 212 LYS A N 1
ATOM 1706 C CA . LYS A 1 212 ? 7.102 -5.755 -9.388 1.00 75.06 212 LYS A CA 1
ATOM 1707 C C . LYS A 1 212 ? 7.218 -4.987 -10.712 1.00 75.06 212 LYS A C 1
ATOM 1709 O O . LYS A 1 212 ? 8.309 -4.569 -11.086 1.00 75.06 212 LYS A O 1
ATOM 1714 N N . VAL A 1 213 ? 6.093 -4.759 -11.401 1.00 82.19 213 VAL A N 1
ATOM 1715 C CA . VAL A 1 213 ? 6.075 -3.928 -12.618 1.00 82.19 213 VAL A CA 1
ATOM 1716 C C . VAL A 1 213 ? 6.415 -2.476 -12.305 1.00 82.19 213 VAL A C 1
ATOM 1718 O O . VAL A 1 213 ? 7.218 -1.891 -13.025 1.00 82.19 213 VAL A O 1
ATOM 1721 N N . LEU A 1 214 ? 5.847 -1.895 -11.244 1.00 78.25 214 LEU A N 1
ATOM 1722 C CA . LEU A 1 214 ? 6.191 -0.526 -10.867 1.00 78.25 214 LEU A CA 1
ATOM 1723 C C . LEU A 1 214 ? 7.677 -0.408 -10.524 1.00 78.25 214 LEU A C 1
ATOM 1725 O O . LEU A 1 214 ? 8.334 0.473 -11.056 1.00 78.25 214 LEU A O 1
ATOM 1729 N N . ASP A 1 215 ? 8.221 -1.303 -9.698 1.00 76.00 215 ASP A N 1
ATOM 1730 C CA . ASP A 1 215 ? 9.639 -1.266 -9.323 1.00 76.00 215 ASP A CA 1
ATOM 1731 C C . ASP A 1 215 ? 10.543 -1.326 -10.574 1.00 76.00 215 ASP A C 1
ATOM 1733 O O . ASP A 1 215 ? 11.488 -0.549 -10.700 1.00 76.00 215 ASP A O 1
ATOM 1737 N N . PHE A 1 216 ? 10.199 -2.166 -11.557 1.00 84.12 216 PHE A N 1
ATOM 1738 C CA . PHE A 1 216 ? 10.878 -2.206 -12.855 1.00 84.12 216 PHE A CA 1
ATOM 1739 C C . PHE A 1 216 ? 10.781 -0.882 -13.629 1.00 84.12 216 PHE A C 1
ATOM 1741 O O . PHE A 1 216 ? 11.793 -0.377 -14.114 1.00 84.12 216 PHE A O 1
ATOM 1748 N N . LEU A 1 217 ? 9.581 -0.302 -13.738 1.00 85.19 217 LEU A N 1
ATOM 1749 C CA . LEU A 1 217 ? 9.363 0.980 -14.414 1.00 85.19 217 LEU A CA 1
ATOM 1750 C C . LEU A 1 217 ? 10.129 2.120 -13.734 1.00 85.19 217 LEU A C 1
ATOM 1752 O O . LEU A 1 217 ? 10.686 2.981 -14.408 1.00 85.19 217 LEU A O 1
ATOM 1756 N N . MET A 1 218 ? 10.202 2.104 -12.409 1.00 79.00 218 MET A N 1
ATOM 1757 C CA . MET A 1 218 ? 10.918 3.109 -11.635 1.00 79.00 218 MET A CA 1
ATOM 1758 C C . MET A 1 218 ? 12.430 3.011 -11.836 1.00 79.00 218 MET A C 1
ATOM 1760 O O . MET A 1 218 ? 13.097 4.026 -11.967 1.00 79.00 218 MET A O 1
ATOM 1764 N N . ILE A 1 219 ? 12.997 1.811 -11.984 1.00 78.81 219 ILE A N 1
ATOM 1765 C CA . ILE A 1 219 ? 14.413 1.676 -12.368 1.00 78.81 219 ILE A CA 1
ATOM 1766 C C . ILE A 1 219 ? 14.688 2.349 -13.720 1.00 78.81 219 ILE A C 1
ATOM 1768 O O . ILE A 1 219 ? 15.743 2.960 -13.899 1.00 78.81 219 ILE A O 1
ATOM 1772 N N . LEU A 1 220 ? 13.736 2.300 -14.658 1.00 81.88 220 LEU A N 1
ATOM 1773 C CA . LEU A 1 220 ? 13.887 2.960 -15.954 1.00 81.88 220 LEU A CA 1
ATOM 1774 C C . LEU A 1 220 ? 13.928 4.489 -15.849 1.00 81.88 220 LEU A C 1
ATOM 1776 O O . LEU A 1 220 ? 14.487 5.124 -16.736 1.00 81.88 220 LEU A O 1
ATOM 1780 N N . THR A 1 221 ? 13.425 5.108 -14.779 1.00 77.19 221 THR A N 1
ATOM 1781 C CA . THR A 1 221 ? 13.516 6.572 -14.613 1.00 77.19 221 THR A CA 1
ATOM 1782 C C . THR A 1 221 ? 14.958 7.046 -14.429 1.00 77.19 221 THR A C 1
ATOM 1784 O O . THR A 1 221 ? 15.233 8.227 -14.572 1.00 77.19 221 THR A O 1
ATOM 1787 N N . GLN A 1 222 ? 15.900 6.146 -14.118 1.00 73.62 222 GLN A N 1
ATOM 1788 C CA . GLN A 1 222 ? 17.330 6.481 -14.049 1.00 73.62 222 GLN A CA 1
ATOM 1789 C C . GLN A 1 222 ? 17.952 6.745 -15.431 1.00 73.62 222 GLN A C 1
ATOM 1791 O O . GLN A 1 222 ? 19.083 7.218 -15.514 1.00 73.62 222 GLN A O 1
ATOM 1796 N N . ILE A 1 223 ? 17.259 6.373 -16.510 1.00 78.19 223 ILE A N 1
ATOM 1797 C CA . ILE A 1 223 ? 17.770 6.429 -17.890 1.00 78.19 223 ILE A CA 1
ATOM 1798 C C . ILE A 1 223 ? 16.781 7.072 -18.867 1.00 78.19 223 ILE A C 1
ATOM 1800 O O . ILE A 1 223 ? 17.161 7.537 -19.940 1.00 78.19 223 ILE A O 1
ATOM 1804 N N . LEU A 1 224 ? 15.500 7.091 -18.511 1.00 74.62 224 LEU A N 1
ATOM 1805 C CA . LEU A 1 224 ? 14.467 7.869 -19.166 1.00 74.62 224 LEU A CA 1
ATOM 1806 C C . LEU A 1 224 ? 14.429 9.207 -18.437 1.00 74.62 224 LEU A C 1
ATOM 1808 O O . LEU A 1 224 ? 14.236 9.203 -17.228 1.00 74.62 224 LEU A O 1
ATOM 1812 N N . ASP A 1 225 ? 14.624 10.319 -19.148 1.00 75.62 225 ASP A N 1
ATOM 1813 C CA . ASP A 1 225 ? 14.511 11.695 -18.633 1.00 75.62 225 ASP A CA 1
ATOM 1814 C C . ASP A 1 225 ? 13.058 11.997 -18.205 1.00 75.62 225 ASP A C 1
ATOM 1816 O O . ASP A 1 225 ? 12.312 12.733 -18.852 1.00 75.62 225 ASP A O 1
ATOM 1820 N N . LEU A 1 226 ? 12.616 11.289 -17.168 1.00 76.88 226 LEU A N 1
ATOM 1821 C CA . LEU A 1 226 ? 11.258 11.195 -16.679 1.00 76.88 226 LEU A CA 1
ATOM 1822 C C . LEU A 1 226 ? 11.315 11.146 -15.151 1.00 76.88 226 LEU A C 1
ATOM 1824 O O . LEU A 1 226 ? 11.829 10.178 -14.585 1.00 76.88 226 LEU A O 1
ATOM 1828 N N . PRO A 1 227 ? 10.758 12.149 -14.458 1.00 75.62 227 PRO A N 1
ATOM 1829 C CA . PRO A 1 227 ? 10.685 12.131 -13.009 1.00 75.62 227 PRO A CA 1
ATOM 1830 C C . PRO A 1 227 ? 9.946 10.888 -12.511 1.00 75.62 227 PRO A C 1
ATOM 1832 O O . PRO A 1 227 ? 8.882 10.536 -13.022 1.00 75.62 227 PRO A O 1
ATOM 1835 N N . ALA A 1 228 ? 10.466 10.273 -11.453 1.00 70.75 228 ALA A N 1
ATOM 1836 C CA . ALA A 1 228 ? 9.870 9.104 -10.813 1.00 70.75 228 ALA A CA 1
ATOM 1837 C C . ALA A 1 228 ? 8.381 9.299 -10.462 1.00 70.75 228 ALA A C 1
ATOM 1839 O O . ALA A 1 228 ? 7.555 8.434 -10.739 1.00 70.75 228 ALA A O 1
ATOM 1840 N N . ARG A 1 229 ? 8.008 10.498 -9.999 1.00 68.31 229 ARG A N 1
ATOM 1841 C CA . ARG A 1 229 ? 6.605 10.886 -9.784 1.00 68.31 229 ARG A CA 1
ATOM 1842 C C . ARG A 1 229 ? 5.734 10.729 -11.036 1.00 68.31 229 ARG A C 1
ATOM 1844 O O . ARG A 1 229 ? 4.625 10.216 -10.959 1.00 68.31 229 ARG A O 1
ATOM 1851 N N . GLN A 1 230 ? 6.228 11.171 -12.189 1.00 74.69 230 GLN A N 1
ATOM 1852 C CA . GLN A 1 230 ? 5.473 11.095 -13.437 1.00 74.69 230 GLN A CA 1
ATOM 1853 C C . GLN A 1 230 ? 5.294 9.637 -13.890 1.00 74.69 230 GLN A C 1
ATOM 1855 O O . GLN A 1 230 ? 4.237 9.287 -14.411 1.00 74.69 230 GLN A O 1
ATOM 1860 N N . MET A 1 231 ? 6.288 8.774 -13.645 1.00 78.50 231 MET A N 1
ATOM 1861 C CA . MET A 1 231 ? 6.183 7.329 -13.883 1.00 78.50 231 MET A CA 1
ATOM 1862 C C . MET A 1 231 ? 5.084 6.689 -13.023 1.00 78.50 231 MET A C 1
ATOM 1864 O O . MET A 1 231 ? 4.244 5.947 -13.539 1.00 78.50 231 MET A O 1
ATOM 1868 N N . GLU A 1 232 ? 5.062 7.002 -11.726 1.00 72.44 232 GLU A N 1
ATOM 1869 C CA . GLU A 1 232 ? 4.028 6.522 -10.804 1.00 72.44 232 GLU A CA 1
ATOM 1870 C C . GLU A 1 232 ? 2.629 6.982 -11.232 1.00 72.44 232 GLU A C 1
ATOM 1872 O O . GLU A 1 232 ? 1.715 6.157 -11.309 1.00 72.44 232 GLU A O 1
ATOM 1877 N N . ASP A 1 233 ? 2.464 8.263 -11.579 1.00 71.12 233 ASP A N 1
ATOM 1878 C CA . ASP A 1 233 ? 1.184 8.831 -12.017 1.00 71.12 233 ASP A CA 1
ATOM 1879 C C . ASP A 1 233 ? 0.634 8.100 -13.255 1.00 71.12 233 ASP A C 1
ATOM 1881 O O . ASP A 1 233 ? -0.541 7.713 -13.291 1.00 71.12 233 ASP A O 1
ATOM 1885 N N . ILE A 1 234 ? 1.489 7.847 -14.254 1.00 79.12 234 ILE A N 1
ATOM 1886 C CA . ILE A 1 234 ? 1.128 7.104 -15.471 1.00 79.12 234 ILE A CA 1
ATOM 1887 C C . ILE A 1 234 ? 0.709 5.673 -15.121 1.00 79.12 234 ILE A C 1
ATOM 1889 O O . ILE A 1 234 ? -0.336 5.197 -15.577 1.00 79.12 234 ILE A O 1
ATOM 1893 N N . TYR A 1 235 ? 1.487 4.986 -14.282 1.00 78.06 235 TYR A N 1
ATOM 1894 C CA . TYR A 1 235 ? 1.202 3.607 -13.897 1.00 78.06 235 TYR A CA 1
ATOM 1895 C C . TYR A 1 235 ? -0.102 3.476 -13.097 1.00 78.06 235 TYR A C 1
ATOM 1897 O O . TYR A 1 235 ? -0.916 2.576 -13.323 1.00 78.06 235 TYR A O 1
ATOM 1905 N N . HIS A 1 236 ? -0.359 4.410 -12.188 1.00 72.75 236 HIS A N 1
ATOM 1906 C CA . HIS A 1 236 ? -1.587 4.443 -11.407 1.00 72.75 236 HIS A CA 1
ATOM 1907 C C . HIS A 1 236 ? -2.809 4.848 -12.238 1.00 72.75 236 HIS A C 1
ATOM 1909 O O . HIS A 1 236 ? -3.910 4.338 -12.002 1.00 72.75 236 HIS A O 1
ATOM 1915 N N . ALA A 1 237 ? -2.647 5.735 -13.223 1.00 72.50 237 ALA A N 1
ATOM 1916 C CA . ALA A 1 237 ? -3.687 6.013 -14.207 1.00 72.50 237 ALA A CA 1
ATOM 1917 C C . ALA A 1 237 ? -4.035 4.749 -15.004 1.00 72.50 237 ALA A C 1
ATOM 1919 O O . ALA A 1 237 ? -5.214 4.410 -15.110 1.00 72.50 237 ALA A O 1
ATOM 1920 N N . TYR A 1 238 ? -3.024 4.001 -15.449 1.00 81.69 238 TYR A N 1
ATOM 1921 C CA . TYR A 1 238 ? -3.194 2.710 -16.107 1.00 81.69 238 TYR A CA 1
ATOM 1922 C C . TYR A 1 238 ? -3.968 1.704 -15.238 1.00 81.69 238 TYR A C 1
ATOM 1924 O O . TYR A 1 238 ? -4.961 1.135 -15.691 1.00 81.69 238 TYR A O 1
ATOM 1932 N N . LEU A 1 239 ? -3.583 1.501 -13.975 1.00 73.62 239 LEU A N 1
ATOM 1933 C CA . LEU A 1 239 ? -4.254 0.542 -13.082 1.00 73.62 239 LEU A CA 1
ATOM 1934 C C . LEU A 1 239 ? -5.706 0.908 -12.745 1.00 73.62 239 LEU A C 1
ATOM 1936 O O . LEU A 1 239 ? -6.472 0.032 -12.337 1.00 73.62 239 LEU A O 1
ATOM 1940 N N . ALA A 1 240 ? -6.070 2.186 -12.860 1.00 67.25 240 ALA A N 1
ATOM 1941 C CA . ALA A 1 240 ? -7.432 2.654 -12.620 1.00 67.25 240 ALA A CA 1
ATOM 1942 C C . ALA A 1 240 ? -8.385 2.326 -13.778 1.00 67.25 240 ALA A C 1
ATOM 1944 O O . ALA A 1 240 ? -9.576 2.145 -13.542 1.00 67.25 240 ALA A O 1
ATOM 1945 N N . VAL A 1 241 ? -7.872 2.253 -15.010 1.00 69.00 241 VAL A N 1
ATOM 1946 C CA . VAL A 1 241 ? -8.682 2.009 -16.217 1.00 69.00 241 VAL A CA 1
ATOM 1947 C C . VAL A 1 241 ? -8.506 0.602 -16.784 1.00 69.00 241 VAL A C 1
ATOM 1949 O O . VAL A 1 241 ? -9.353 0.127 -17.537 1.00 69.00 241 VAL A O 1
ATOM 1952 N N . SER A 1 242 ? -7.419 -0.081 -16.428 1.00 70.81 242 SER A N 1
ATOM 1953 C CA . SER A 1 242 ? -7.152 -1.452 -16.850 1.00 70.81 242 SER A CA 1
ATOM 1954 C C . SER A 1 242 ? -7.793 -2.470 -15.908 1.00 70.81 242 SER A C 1
ATOM 1956 O O . SER A 1 242 ? -7.913 -2.260 -14.700 1.00 70.81 242 SER A O 1
ATOM 1958 N N . ASN A 1 243 ? -8.173 -3.619 -16.469 1.00 71.69 243 ASN A N 1
ATOM 1959 C CA . ASN A 1 243 ? -8.510 -4.814 -15.705 1.00 71.69 243 ASN A CA 1
ATOM 1960 C C . ASN A 1 243 ? -7.298 -5.770 -15.715 1.00 71.69 243 ASN A C 1
ATOM 1962 O O . ASN A 1 243 ? -7.195 -6.603 -16.619 1.00 71.69 243 ASN A O 1
ATOM 1966 N N . PRO A 1 244 ? -6.351 -5.651 -14.761 1.00 71.94 244 PRO A N 1
ATOM 1967 C CA . PRO A 1 244 ? -5.121 -6.445 -14.763 1.00 71.94 244 PRO A CA 1
ATOM 1968 C C . PRO A 1 244 ? -5.352 -7.927 -14.432 1.00 71.94 244 PRO A C 1
ATOM 1970 O O . PRO A 1 244 ? -4.432 -8.722 -14.577 1.00 71.94 244 PRO A O 1
ATOM 1973 N N . HIS A 1 245 ? -6.559 -8.321 -14.006 1.00 68.50 245 HIS A N 1
ATOM 1974 C CA . HIS A 1 245 ? -6.853 -9.683 -13.545 1.00 68.50 245 HIS A CA 1
ATOM 1975 C C . HIS A 1 245 ? -6.702 -10.753 -14.637 1.00 68.50 245 HIS A C 1
ATOM 1977 O O . HIS A 1 245 ? -6.511 -11.920 -14.309 1.00 68.50 245 HIS A O 1
ATOM 1983 N N . ASN A 1 246 ? -6.771 -10.360 -15.911 1.00 74.12 246 ASN A N 1
ATOM 1984 C CA . ASN A 1 246 ? -6.688 -11.268 -17.058 1.00 74.12 246 ASN A CA 1
ATOM 1985 C C . ASN A 1 246 ? -5.428 -11.037 -17.905 1.00 74.12 246 ASN A C 1
ATOM 1987 O O . ASN A 1 246 ? -5.411 -11.428 -19.068 1.00 74.12 246 ASN A O 1
ATOM 1991 N N . LYS A 1 247 ? -4.415 -10.354 -17.358 1.00 80.50 247 LYS A N 1
ATOM 1992 C CA . LYS A 1 247 ? -3.204 -9.979 -18.093 1.00 80.50 247 LYS A CA 1
ATOM 1993 C C . LYS A 1 247 ? -1.965 -10.602 -17.476 1.00 80.50 247 LYS A C 1
ATOM 1995 O O . LYS A 1 247 ? -1.854 -10.704 -16.253 1.00 80.50 247 LYS A O 1
ATOM 2000 N N . THR A 1 248 ? -1.010 -10.973 -18.317 1.00 86.38 248 THR A N 1
ATOM 2001 C CA . THR A 1 248 ? 0.312 -11.400 -17.855 1.00 86.38 248 THR A CA 1
ATOM 2002 C C . THR A 1 248 ? 1.115 -10.197 -17.361 1.00 86.38 248 THR A C 1
ATOM 2004 O O . THR A 1 248 ? 0.835 -9.045 -17.705 1.00 86.38 248 THR A O 1
ATOM 2007 N N . LEU A 1 249 ? 2.148 -10.444 -16.550 1.00 86.19 249 LEU A N 1
ATOM 2008 C CA . LEU A 1 249 ? 3.051 -9.377 -16.104 1.00 86.19 249 LEU A CA 1
ATOM 2009 C C . LEU A 1 249 ? 3.679 -8.631 -17.278 1.00 86.19 249 LEU A C 1
ATOM 2011 O O . LEU A 1 249 ? 3.792 -7.409 -17.236 1.00 86.19 249 LEU A O 1
ATOM 2015 N N . PHE A 1 250 ? 4.035 -9.363 -18.334 1.00 90.06 250 PHE A N 1
ATOM 2016 C CA . PHE A 1 250 ? 4.569 -8.771 -19.548 1.00 90.06 250 PHE A CA 1
ATOM 2017 C C . PHE A 1 250 ? 3.561 -7.830 -20.212 1.00 90.06 250 PHE A C 1
ATOM 2019 O O . PHE A 1 250 ? 3.931 -6.723 -20.579 1.00 90.06 250 PHE A O 1
ATOM 2026 N N . GLU A 1 251 ? 2.296 -8.232 -20.343 1.00 89.12 251 GLU A N 1
ATOM 2027 C CA . GLU A 1 251 ? 1.252 -7.391 -20.945 1.00 89.12 251 GLU A CA 1
ATOM 2028 C C . GLU A 1 251 ? 1.026 -6.109 -20.146 1.00 89.12 251 GLU A C 1
ATOM 2030 O O . GLU A 1 251 ? 0.959 -5.025 -20.723 1.00 89.12 251 GLU A O 1
ATOM 2035 N N . ILE A 1 252 ? 0.993 -6.221 -18.816 1.00 87.88 252 ILE A N 1
ATOM 2036 C CA . ILE A 1 252 ? 0.885 -5.067 -17.922 1.00 87.88 252 ILE A CA 1
ATOM 2037 C C . ILE A 1 252 ? 2.083 -4.127 -18.106 1.00 87.88 252 ILE A C 1
ATOM 2039 O O . ILE A 1 252 ? 1.897 -2.921 -18.276 1.00 87.88 252 ILE A O 1
ATOM 2043 N N . THR A 1 253 ? 3.311 -4.658 -18.093 1.00 90.06 253 THR A N 1
ATOM 2044 C CA . THR A 1 253 ? 4.513 -3.843 -18.309 1.00 90.06 253 THR A CA 1
ATOM 2045 C C . THR A 1 253 ? 4.517 -3.216 -19.697 1.00 90.06 253 THR A C 1
ATOM 2047 O O . THR A 1 253 ? 4.824 -2.038 -19.830 1.00 90.06 253 THR A O 1
ATOM 2050 N N . TRP A 1 254 ? 4.147 -3.969 -20.7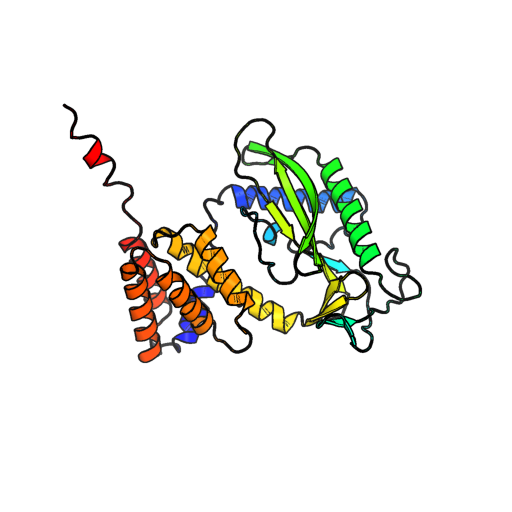28 1.00 91.94 254 TRP A N 1
ATOM 2051 C CA . TRP A 1 254 ? 4.124 -3.508 -22.110 1.00 91.94 254 TRP A CA 1
ATOM 2052 C C . TRP A 1 254 ? 3.173 -2.326 -22.313 1.00 91.94 254 TRP A C 1
ATOM 2054 O O . TRP A 1 254 ? 3.556 -1.313 -22.897 1.00 91.94 254 TRP A O 1
ATOM 2064 N N . GLU A 1 255 ? 1.949 -2.426 -21.797 1.00 90.88 255 GLU A N 1
ATOM 2065 C CA . GLU A 1 255 ? 0.963 -1.348 -21.878 1.00 90.88 255 GLU A CA 1
ATOM 2066 C C . GLU A 1 255 ? 1.406 -0.104 -21.100 1.00 90.88 255 GLU A C 1
ATOM 2068 O O . GLU A 1 255 ? 1.265 1.014 -21.598 1.00 90.88 255 GLU A O 1
ATOM 2073 N N . ALA A 1 256 ? 2.019 -0.279 -19.926 1.00 89.12 256 ALA A N 1
ATOM 2074 C CA . ALA A 1 256 ? 2.600 0.835 -19.183 1.00 89.12 256 ALA A CA 1
ATOM 2075 C C . ALA A 1 256 ? 3.761 1.499 -19.948 1.00 89.12 256 ALA A C 1
ATOM 2077 O O . ALA A 1 256 ? 3.805 2.723 -20.041 1.00 89.12 256 ALA A O 1
ATOM 2078 N N . LEU A 1 257 ? 4.663 0.719 -20.559 1.00 91.62 257 LEU A N 1
ATOM 2079 C CA . LEU A 1 257 ? 5.766 1.241 -21.376 1.00 91.62 257 LEU A CA 1
ATOM 2080 C C . LEU A 1 257 ? 5.258 2.020 -22.597 1.00 91.62 257 LEU A C 1
ATOM 2082 O O . LEU A 1 257 ? 5.830 3.055 -22.929 1.00 91.62 257 LEU A O 1
ATOM 2086 N N . LEU A 1 258 ? 4.176 1.570 -23.243 1.00 91.06 258 LEU A N 1
ATOM 2087 C CA . LEU A 1 258 ? 3.537 2.315 -24.333 1.00 91.06 258 LEU A CA 1
ATOM 2088 C C . LEU A 1 258 ? 3.057 3.690 -23.860 1.00 91.06 258 LEU A C 1
ATOM 2090 O O . LEU A 1 258 ? 3.356 4.694 -24.505 1.00 91.06 258 LEU A O 1
ATOM 2094 N N . LEU A 1 259 ? 2.362 3.747 -22.720 1.00 89.44 259 LEU A N 1
ATOM 2095 C CA . LEU A 1 259 ? 1.894 5.009 -22.142 1.00 89.44 259 LEU A CA 1
ATOM 2096 C C . LEU A 1 259 ? 3.060 5.938 -21.798 1.00 89.44 259 LEU A C 1
ATOM 2098 O O . LEU A 1 259 ? 3.036 7.109 -22.167 1.00 89.44 259 LEU A O 1
ATOM 2102 N N . VAL A 1 260 ? 4.106 5.409 -21.161 1.00 88.75 260 VAL A N 1
ATOM 2103 C CA . VAL A 1 260 ? 5.322 6.168 -20.844 1.00 88.75 260 VAL A CA 1
ATOM 2104 C C . VAL A 1 260 ? 5.961 6.719 -22.114 1.00 88.75 260 VAL A C 1
ATOM 2106 O O . VAL A 1 260 ? 6.257 7.910 -22.179 1.00 88.75 260 VAL A O 1
ATOM 2109 N N . ASN A 1 261 ? 6.120 5.892 -23.148 1.00 87.44 261 ASN A N 1
ATOM 2110 C CA . ASN A 1 261 ? 6.730 6.284 -24.415 1.00 87.44 261 ASN A CA 1
ATOM 2111 C C . ASN A 1 261 ? 6.023 7.479 -25.073 1.00 87.44 261 ASN A C 1
ATOM 2113 O O . ASN A 1 261 ? 6.687 8.319 -25.673 1.00 87.44 261 ASN A O 1
ATOM 2117 N N . HIS A 1 262 ? 4.699 7.594 -24.923 1.00 84.12 262 HIS A N 1
ATOM 2118 C CA . HIS A 1 262 ? 3.936 8.751 -25.405 1.00 84.12 262 HIS A CA 1
ATOM 2119 C C . HIS A 1 262 ? 4.198 10.051 -24.630 1.00 84.12 262 HIS A C 1
ATOM 2121 O O . HIS A 1 262 ? 3.880 11.124 -25.136 1.00 84.12 262 HIS A O 1
ATOM 2127 N N . THR A 1 263 ? 4.771 9.977 -23.427 1.00 81.75 263 THR A N 1
ATOM 2128 C CA . THR A 1 263 ? 5.053 11.145 -22.573 1.00 81.75 263 THR A CA 1
ATOM 2129 C C . THR A 1 263 ? 6.508 11.612 -22.618 1.00 81.75 263 THR A C 1
ATOM 2131 O O . THR A 1 263 ? 6.818 12.695 -22.125 1.00 81.75 263 THR A O 1
ATOM 2134 N N . LEU A 1 264 ? 7.408 10.816 -23.205 1.00 82.75 264 LEU A N 1
ATOM 2135 C CA . LEU A 1 264 ? 8.834 11.127 -23.263 1.00 82.75 264 LEU A CA 1
ATOM 2136 C C . LEU A 1 264 ? 9.148 12.180 -24.325 1.00 82.75 264 LEU A C 1
ATOM 2138 O O . LEU A 1 264 ? 8.716 12.077 -25.472 1.00 82.75 264 LEU A O 1
ATOM 2142 N N . LYS A 1 265 ? 10.016 13.132 -23.967 1.00 77.38 265 LYS A N 1
ATOM 2143 C CA . LYS A 1 265 ? 10.619 14.074 -24.925 1.00 77.38 265 LYS A CA 1
ATOM 2144 C C . LYS A 1 265 ? 11.508 13.359 -25.950 1.00 77.38 265 LYS A C 1
ATOM 2146 O O . LYS A 1 265 ? 11.522 13.728 -27.119 1.00 77.38 265 LYS A O 1
ATOM 2151 N N . HIS A 1 266 ? 12.220 12.317 -25.511 1.00 77.56 266 HIS A N 1
ATOM 2152 C CA . HIS A 1 266 ? 13.147 11.528 -26.327 1.00 77.56 266 HIS A CA 1
ATOM 2153 C C . HIS A 1 266 ? 12.794 10.031 -26.245 1.00 77.56 266 HIS A C 1
ATOM 2155 O O . HIS A 1 266 ? 13.376 9.298 -25.443 1.00 77.56 266 HIS A O 1
ATOM 2161 N N . PRO A 1 267 ? 11.826 9.550 -27.048 1.00 82.31 267 PRO A N 1
ATOM 2162 C CA . PRO A 1 267 ? 11.311 8.181 -26.945 1.00 82.31 267 PRO A CA 1
ATOM 2163 C C . PRO A 1 267 ? 12.297 7.101 -27.422 1.00 82.31 267 PRO A C 1
ATOM 2165 O O . PRO A 1 267 ? 12.070 5.915 -27.190 1.00 82.31 267 PRO A O 1
ATOM 2168 N N . ASP A 1 268 ? 13.392 7.469 -28.090 1.00 84.06 268 ASP A N 1
ATOM 2169 C CA . ASP A 1 268 ? 14.265 6.511 -28.784 1.00 84.06 268 ASP A CA 1
ATOM 2170 C C . ASP A 1 268 ? 14.966 5.523 -27.846 1.00 84.06 268 ASP A C 1
ATOM 2172 O O . ASP A 1 268 ? 15.105 4.349 -28.189 1.00 84.06 268 ASP A O 1
ATOM 2176 N N . VAL A 1 269 ? 15.320 5.952 -26.630 1.00 83.94 269 VAL A N 1
ATOM 2177 C CA . VAL A 1 269 ? 15.885 5.062 -25.601 1.00 83.94 269 VAL A CA 1
ATOM 2178 C C . VAL A 1 269 ? 14.884 3.962 -25.248 1.00 83.94 269 VAL A C 1
ATOM 2180 O O . VAL A 1 269 ? 15.210 2.775 -25.283 1.00 83.94 269 VAL A O 1
ATOM 2183 N N . LEU A 1 270 ? 13.633 4.341 -24.977 1.00 88.38 270 LEU A N 1
ATOM 2184 C CA . LEU A 1 270 ? 12.586 3.394 -24.615 1.00 88.38 270 LEU A CA 1
ATOM 2185 C C . LEU A 1 270 ? 12.202 2.488 -25.789 1.00 88.38 270 LEU A C 1
ATOM 2187 O O . LEU A 1 270 ? 11.992 1.291 -25.593 1.00 88.38 270 LEU A O 1
ATOM 2191 N N . ARG A 1 271 ? 12.193 3.016 -27.019 1.00 89.31 271 ARG A N 1
ATOM 2192 C CA . ARG A 1 271 ? 11.952 2.229 -28.238 1.00 89.31 271 ARG A CA 1
ATOM 2193 C C . ARG A 1 271 ? 12.940 1.075 -28.398 1.00 89.31 271 ARG A C 1
ATOM 2195 O O . ARG A 1 271 ? 12.514 -0.001 -28.807 1.00 89.31 271 ARG A O 1
ATOM 2202 N N . VAL A 1 272 ? 14.219 1.255 -28.049 1.00 90.19 272 VAL A N 1
ATOM 2203 C CA . VAL A 1 272 ? 15.223 0.172 -28.093 1.00 90.19 272 VAL A CA 1
ATOM 2204 C C . VAL A 1 272 ? 14.855 -0.960 -27.132 1.00 90.19 272 VAL A C 1
ATOM 2206 O O . VAL A 1 272 ? 14.828 -2.123 -27.539 1.00 90.19 272 VAL A O 1
ATOM 2209 N N . LEU A 1 273 ? 14.513 -0.631 -25.881 1.00 91.25 273 LEU A N 1
ATOM 2210 C CA . LEU A 1 273 ? 14.049 -1.621 -24.905 1.00 91.25 273 LEU A CA 1
ATOM 2211 C C . LEU A 1 273 ? 12.793 -2.335 -25.408 1.00 91.25 273 LEU A C 1
ATOM 2213 O O . LEU A 1 273 ? 12.734 -3.562 -25.426 1.00 91.25 273 LEU A O 1
ATOM 2217 N N . MET A 1 274 ? 11.803 -1.567 -25.858 1.00 93.19 274 MET A N 1
ATOM 2218 C CA . MET A 1 274 ? 10.532 -2.095 -26.344 1.00 93.19 274 MET A CA 1
ATOM 2219 C C . MET A 1 274 ? 10.712 -3.021 -27.554 1.00 93.19 274 MET A C 1
ATOM 2221 O O . MET A 1 274 ? 10.087 -4.080 -27.619 1.00 93.19 274 MET A O 1
ATOM 2225 N N . PHE A 1 275 ? 11.598 -2.670 -28.488 1.00 93.62 275 PHE A N 1
ATOM 2226 C CA . PHE A 1 275 ? 11.932 -3.516 -29.630 1.00 93.62 275 PHE A CA 1
ATOM 2227 C C . PHE A 1 275 ? 12.537 -4.851 -29.184 1.00 93.62 275 PHE A C 1
ATOM 2229 O O . PHE A 1 275 ? 12.091 -5.905 -29.643 1.00 93.62 275 PHE A O 1
ATOM 2236 N N . GLN A 1 276 ? 13.495 -4.823 -28.251 1.00 92.44 276 GLN A N 1
ATOM 2237 C CA . GLN A 1 276 ? 14.118 -6.046 -27.748 1.00 92.44 276 GLN A CA 1
ATOM 2238 C C . GLN A 1 276 ? 13.114 -6.937 -27.000 1.00 92.44 276 GLN A C 1
ATOM 2240 O O . GLN A 1 276 ? 13.106 -8.153 -27.188 1.00 92.44 276 GLN A O 1
ATOM 2245 N N . LEU A 1 277 ? 12.226 -6.344 -26.198 1.00 92.94 277 LEU A N 1
ATOM 2246 C CA . LEU A 1 277 ? 11.157 -7.065 -25.504 1.00 92.94 277 LEU A CA 1
ATOM 2247 C C . LEU A 1 277 ? 10.201 -7.765 -26.482 1.00 92.94 277 LEU A C 1
ATOM 2249 O O . LEU A 1 277 ? 9.881 -8.939 -26.293 1.00 92.94 277 LEU A O 1
ATOM 2253 N N . ILE A 1 278 ? 9.789 -7.089 -27.562 1.00 93.06 278 ILE A N 1
ATOM 2254 C CA . ILE A 1 278 ? 9.003 -7.722 -28.634 1.00 93.06 278 ILE A CA 1
ATOM 2255 C C . ILE A 1 278 ? 9.797 -8.848 -29.291 1.00 93.06 278 ILE A C 1
ATOM 2257 O O . ILE A 1 278 ? 9.222 -9.898 -29.579 1.00 93.06 278 ILE A O 1
ATOM 2261 N N . HIS A 1 279 ? 11.084 -8.635 -29.569 1.00 92.50 279 HIS A N 1
ATOM 2262 C CA . HIS A 1 279 ? 11.917 -9.645 -30.208 1.00 92.50 279 HIS A CA 1
ATOM 2263 C C . HIS A 1 279 ? 11.963 -10.927 -29.369 1.00 92.50 279 HIS A C 1
ATOM 2265 O O . HIS A 1 279 ? 11.633 -11.989 -29.892 1.00 92.50 279 HIS A O 1
ATOM 2271 N N . TYR A 1 280 ? 12.243 -10.824 -28.065 1.00 92.50 280 TYR A N 1
ATOM 2272 C CA . TYR A 1 280 ? 12.223 -11.975 -27.158 1.00 92.50 280 TYR A CA 1
ATOM 2273 C C . TYR A 1 280 ? 10.846 -12.637 -27.055 1.00 92.50 280 TYR A C 1
ATOM 2275 O O . TYR A 1 280 ? 10.765 -13.864 -27.009 1.00 92.50 280 TYR A O 1
ATOM 2283 N N . ARG A 1 281 ? 9.754 -11.858 -27.081 1.00 90.56 281 ARG A N 1
ATOM 2284 C CA . ARG A 1 281 ? 8.399 -12.427 -27.125 1.00 90.56 281 ARG A CA 1
ATOM 2285 C C . ARG A 1 281 ? 8.151 -13.213 -28.412 1.00 90.56 281 ARG A C 1
ATOM 2287 O O . ARG A 1 281 ? 7.593 -14.301 -28.353 1.00 90.56 281 ARG A O 1
ATOM 2294 N N . LYS A 1 282 ? 8.571 -12.683 -29.566 1.00 89.62 282 LYS A N 1
ATOM 2295 C CA . LYS A 1 282 ? 8.387 -13.318 -30.883 1.00 89.62 282 LYS A CA 1
ATOM 2296 C C . LYS A 1 282 ? 9.205 -14.593 -31.036 1.00 89.62 282 LYS A C 1
ATOM 2298 O O . LYS A 1 282 ? 8.702 -15.567 -31.584 1.00 89.62 282 LYS A O 1
ATOM 2303 N N . THR A 1 283 ? 10.452 -14.588 -30.573 1.00 90.06 283 THR A N 1
ATOM 2304 C CA . THR A 1 283 ? 11.302 -15.786 -30.590 1.00 90.06 283 THR A CA 1
ATOM 2305 C C . THR A 1 283 ? 10.927 -16.767 -29.482 1.00 90.06 283 THR A C 1
ATOM 2307 O O . THR A 1 283 ? 11.346 -17.920 -29.530 1.00 90.06 283 THR A O 1
ATOM 2310 N N . ASN A 1 284 ? 10.147 -16.309 -28.494 1.00 85.94 284 ASN A N 1
ATOM 2311 C CA . ASN A 1 284 ? 9.739 -17.031 -27.292 1.00 85.94 284 ASN A CA 1
ATOM 2312 C C . ASN A 1 284 ? 10.911 -17.743 -26.589 1.00 85.94 284 ASN A C 1
ATOM 2314 O O . ASN A 1 284 ? 10.749 -18.809 -26.000 1.00 85.94 284 ASN A O 1
ATOM 2318 N N . SER A 1 285 ? 12.109 -17.169 -26.706 1.00 79.50 285 SER A N 1
ATOM 2319 C CA . SER A 1 285 ? 13.358 -17.820 -26.330 1.00 79.50 285 SER A CA 1
ATOM 2320 C C . SER A 1 285 ? 14.341 -16.788 -25.803 1.00 79.50 285 SER A C 1
ATOM 2322 O O . SER A 1 285 ? 15.005 -16.086 -26.567 1.00 79.50 285 SER A O 1
ATOM 2324 N N . VAL A 1 286 ? 14.451 -16.735 -24.479 1.00 86.69 286 VAL A N 1
ATOM 2325 C CA . VAL A 1 286 ? 15.543 -16.078 -23.761 1.00 86.69 286 VAL A CA 1
ATOM 2326 C C . VAL A 1 286 ? 15.654 -16.722 -22.383 1.00 86.69 286 VAL A C 1
ATOM 2328 O O . VAL A 1 286 ? 14.643 -16.957 -21.714 1.00 86.69 286 VAL A O 1
ATOM 2331 N N . ASP A 1 287 ? 16.870 -17.053 -21.962 1.00 90.31 287 ASP A N 1
ATOM 2332 C CA . ASP A 1 287 ? 17.109 -17.480 -20.588 1.00 90.31 287 ASP A CA 1
ATOM 2333 C C . ASP A 1 287 ? 17.247 -16.267 -19.655 1.00 90.31 287 ASP A C 1
ATOM 2335 O O . ASP A 1 287 ? 17.487 -15.131 -20.071 1.00 90.31 287 ASP A O 1
ATOM 2339 N N . LEU A 1 288 ? 17.074 -16.514 -18.360 1.00 89.75 288 LEU A N 1
ATOM 2340 C CA . LEU A 1 288 ? 17.055 -15.463 -17.350 1.00 89.75 288 LEU A CA 1
ATOM 2341 C C . LEU A 1 288 ? 18.386 -14.710 -17.226 1.00 89.75 288 LEU A C 1
ATOM 2343 O O . LEU A 1 288 ? 18.374 -13.512 -16.942 1.00 89.75 288 LEU A O 1
ATOM 2347 N N . ALA A 1 289 ? 19.521 -15.379 -17.442 1.00 89.75 289 ALA A N 1
ATOM 2348 C CA . ALA A 1 289 ? 20.831 -14.743 -17.353 1.00 89.75 289 ALA A CA 1
ATOM 2349 C C . ALA A 1 289 ? 21.059 -13.804 -18.543 1.00 89.75 289 ALA A C 1
ATOM 2351 O O . ALA A 1 289 ? 21.464 -12.659 -18.344 1.00 89.75 289 ALA A O 1
ATOM 2352 N N . ALA A 1 290 ? 20.719 -14.243 -19.757 1.00 90.06 290 ALA A N 1
ATOM 2353 C CA . ALA A 1 290 ? 20.776 -13.414 -20.955 1.00 90.06 290 ALA A CA 1
ATOM 2354 C C . ALA A 1 290 ? 19.843 -12.196 -20.852 1.00 90.06 290 ALA A C 1
ATOM 2356 O O . ALA A 1 290 ? 20.246 -11.076 -21.175 1.00 90.06 290 ALA A O 1
ATOM 2357 N N . PHE A 1 291 ? 18.619 -12.387 -20.346 1.00 91.06 291 PHE A N 1
ATOM 2358 C CA . PHE A 1 291 ? 17.674 -11.288 -20.145 1.00 91.06 291 PHE A CA 1
ATOM 2359 C C . PHE A 1 291 ? 18.184 -10.267 -19.115 1.00 91.06 291 PHE A C 1
ATOM 2361 O O . PHE A 1 291 ? 18.163 -9.061 -19.371 1.00 91.06 291 PHE A O 1
ATOM 2368 N N . ALA A 1 292 ? 18.708 -10.741 -17.980 1.00 89.75 292 ALA A N 1
ATOM 2369 C CA . ALA A 1 292 ? 19.286 -9.880 -16.952 1.00 89.75 292 ALA A CA 1
ATOM 2370 C C . ALA A 1 292 ? 20.523 -9.117 -17.454 1.00 89.75 292 ALA A C 1
ATOM 2372 O O . ALA A 1 292 ? 20.644 -7.919 -17.198 1.00 89.75 292 ALA A O 1
ATOM 2373 N N . ALA A 1 293 ? 21.410 -9.781 -18.203 1.00 90.56 293 ALA A N 1
ATOM 2374 C CA . ALA A 1 293 ? 22.596 -9.163 -18.790 1.00 90.56 293 ALA A CA 1
ATOM 2375 C C . ALA A 1 293 ? 22.228 -8.078 -19.810 1.00 90.56 293 ALA A C 1
ATOM 2377 O O . ALA A 1 293 ? 22.801 -6.988 -19.779 1.00 90.56 293 ALA A O 1
ATOM 2378 N N . PHE A 1 294 ? 21.233 -8.340 -20.667 1.00 91.31 294 PHE A N 1
ATOM 2379 C CA . PHE A 1 294 ? 20.698 -7.334 -21.584 1.00 91.31 294 PHE A CA 1
ATOM 2380 C C . PHE A 1 294 ? 20.214 -6.096 -20.825 1.00 91.31 294 PHE A C 1
ATOM 2382 O O . PHE A 1 294 ? 20.605 -4.983 -21.168 1.00 91.31 294 PHE A O 1
ATOM 2389 N N . PHE A 1 295 ? 19.395 -6.276 -19.786 1.00 88.75 295 PHE A N 1
ATOM 2390 C CA . PHE A 1 295 ? 18.829 -5.143 -19.060 1.00 88.75 295 PHE A CA 1
ATOM 2391 C C . PHE A 1 295 ? 19.889 -4.351 -18.285 1.00 88.75 295 PHE A C 1
ATOM 2393 O O . PHE A 1 295 ? 19.885 -3.123 -18.320 1.00 88.75 295 PHE A O 1
ATOM 2400 N N . ALA A 1 296 ? 20.843 -5.035 -17.646 1.00 85.56 296 ALA A N 1
ATOM 2401 C CA . ALA A 1 296 ? 21.971 -4.387 -16.981 1.00 85.56 296 ALA A CA 1
ATOM 2402 C C . ALA A 1 296 ? 22.826 -3.577 -17.971 1.00 85.56 296 ALA A C 1
ATOM 2404 O O . ALA A 1 296 ? 23.163 -2.426 -17.696 1.00 85.56 296 ALA A O 1
ATOM 2405 N N . GLY A 1 297 ? 23.119 -4.142 -19.148 1.00 86.94 297 GLY A N 1
ATOM 2406 C CA . GLY A 1 297 ? 23.831 -3.444 -20.219 1.00 86.94 297 GLY A CA 1
ATOM 2407 C C . GLY A 1 297 ? 23.039 -2.265 -20.789 1.00 86.94 297 GLY A C 1
ATOM 2408 O O . GLY A 1 297 ? 23.615 -1.214 -21.062 1.00 86.94 297 GLY A O 1
ATOM 2409 N N . PHE A 1 298 ? 21.717 -2.403 -20.917 1.00 87.31 298 PHE A N 1
ATOM 2410 C CA . PHE A 1 298 ? 20.826 -1.322 -21.330 1.00 87.31 298 PHE A CA 1
ATOM 2411 C C . PHE A 1 298 ? 20.873 -0.156 -20.335 1.00 87.31 298 PHE A C 1
ATOM 2413 O O . PHE A 1 298 ? 21.129 0.973 -20.744 1.00 87.31 298 PHE A O 1
ATOM 2420 N N . ILE A 1 299 ? 20.730 -0.419 -19.031 1.00 83.06 299 ILE A N 1
ATOM 2421 C CA . ILE A 1 299 ? 20.870 0.623 -18.004 1.00 83.06 299 ILE A CA 1
ATOM 2422 C C . ILE A 1 299 ? 22.259 1.255 -18.067 1.00 83.06 299 ILE A C 1
ATOM 2424 O O . ILE A 1 299 ? 22.353 2.470 -18.146 1.00 83.06 299 ILE A O 1
ATOM 2428 N N . ALA A 1 300 ? 23.334 0.464 -18.075 1.00 82.12 300 ALA A N 1
ATOM 2429 C CA . ALA A 1 300 ? 24.698 0.994 -18.078 1.00 82.12 300 ALA A CA 1
ATOM 2430 C C . ALA A 1 300 ? 24.987 1.888 -19.295 1.00 82.12 300 ALA A C 1
ATOM 2432 O O . ALA A 1 300 ? 25.679 2.892 -19.170 1.00 82.12 300 ALA A O 1
ATOM 2433 N N . LYS A 1 301 ? 24.432 1.547 -20.463 1.00 83.75 301 LYS A N 1
ATOM 2434 C CA . LYS A 1 301 ? 24.589 2.320 -21.699 1.00 83.75 301 LYS A CA 1
ATOM 2435 C C . LYS A 1 301 ? 23.843 3.657 -21.674 1.00 83.75 301 LYS A C 1
ATOM 2437 O O . LYS A 1 301 ? 24.304 4.606 -22.302 1.00 83.75 301 LYS A O 1
ATOM 2442 N N . TYR A 1 302 ? 22.683 3.714 -21.018 1.00 77.38 302 TYR A N 1
ATOM 2443 C CA . TYR A 1 302 ? 21.770 4.864 -21.081 1.00 77.38 302 TYR A CA 1
ATOM 2444 C C . TYR A 1 302 ? 21.644 5.652 -19.776 1.00 77.38 302 TYR A C 1
ATOM 2446 O O . TYR A 1 302 ? 21.035 6.720 -19.768 1.00 77.38 302 TYR A O 1
ATOM 2454 N N . LYS A 1 303 ? 22.244 5.176 -18.684 1.00 68.62 303 LYS A N 1
ATOM 2455 C CA . LYS A 1 303 ? 22.489 5.966 -17.481 1.00 68.62 303 LYS A CA 1
ATOM 2456 C C . LYS A 1 303 ? 23.491 7.047 -17.870 1.00 68.62 303 LYS A C 1
ATOM 2458 O O . LYS A 1 303 ? 24.687 6.776 -17.935 1.00 68.62 303 LYS A O 1
ATOM 2463 N N . ARG A 1 304 ? 22.988 8.243 -18.212 1.00 54.59 304 ARG A N 1
ATOM 2464 C CA . ARG A 1 304 ? 23.798 9.464 -18.388 1.00 54.59 304 ARG A CA 1
ATOM 2465 C C . ARG A 1 304 ? 24.795 9.497 -17.217 1.00 54.59 304 ARG A C 1
ATOM 2467 O O . ARG A 1 304 ? 24.400 9.320 -16.072 1.00 54.59 304 ARG A O 1
ATOM 2474 N N . VAL A 1 305 ? 26.111 9.528 -17.425 1.00 44.22 305 VAL A N 1
ATOM 2475 C CA . VAL A 1 305 ? 26.858 10.622 -18.063 1.00 44.22 305 VAL A CA 1
ATOM 2476 C C . VAL A 1 305 ? 26.296 11.979 -17.618 1.00 44.22 305 VAL A C 1
ATOM 2478 O O . VAL A 1 305 ? 26.052 12.856 -18.427 1.00 44.22 305 VAL A O 1
ATOM 2481 N N . GLU A 1 306 ? 26.052 12.143 -16.316 1.00 41.28 306 GLU A N 1
ATOM 2482 C CA . GLU A 1 306 ? 25.958 13.468 -15.676 1.00 41.28 306 GLU A CA 1
ATOM 2483 C C . GLU A 1 306 ? 27.356 14.064 -15.402 1.00 41.28 306 GLU A C 1
ATOM 2485 O O . GLU A 1 306 ? 27.469 15.139 -14.839 1.00 41.28 306 GLU A O 1
ATOM 2490 N N . ALA A 1 307 ? 28.440 13.396 -15.820 1.00 38.25 307 ALA A N 1
ATOM 2491 C CA . ALA A 1 307 ? 29.814 13.823 -15.540 1.00 38.25 307 ALA A CA 1
ATOM 2492 C C . ALA A 1 307 ? 30.526 14.550 -16.699 1.00 38.25 307 ALA A C 1
ATOM 2494 O O . ALA A 1 307 ? 31.696 14.872 -16.553 1.00 38.25 307 ALA A O 1
ATOM 2495 N N . VAL A 1 308 ? 29.887 14.771 -17.857 1.00 37.31 308 VAL A N 1
ATOM 2496 C CA . VAL A 1 308 ? 30.601 15.295 -19.050 1.00 37.31 308 VAL A CA 1
ATOM 2497 C C . VAL A 1 308 ? 30.101 16.667 -19.519 1.00 37.31 308 VAL A C 1
ATOM 2499 O O . VAL A 1 308 ? 30.804 17.331 -20.271 1.00 37.31 308 VAL A O 1
ATOM 2502 N N . GLU A 1 309 ? 28.955 17.159 -19.040 1.00 37.03 309 GLU A N 1
ATOM 2503 C CA . GLU A 1 309 ? 28.502 18.520 -19.392 1.00 37.03 309 GLU A CA 1
ATOM 2504 C C . GLU A 1 309 ? 28.979 19.604 -18.404 1.00 37.03 309 GLU A C 1
ATOM 2506 O O . GLU A 1 309 ? 29.158 20.743 -18.824 1.00 37.03 309 GLU A O 1
ATOM 2511 N N . GLU A 1 310 ? 29.344 19.272 -17.155 1.00 37.28 310 GLU A N 1
ATOM 2512 C CA . GLU A 1 310 ? 29.961 20.254 -16.235 1.00 37.28 310 GLU A CA 1
ATOM 2513 C C . GLU A 1 310 ? 31.438 20.573 -16.568 1.00 37.28 310 GLU A C 1
ATOM 2515 O O . GLU A 1 310 ? 31.909 21.670 -16.271 1.00 37.28 310 GLU A O 1
ATOM 2520 N N . GLU A 1 311 ? 32.177 19.685 -17.249 1.00 37.28 311 GLU A N 1
ATOM 2521 C CA . GLU A 1 311 ? 33.565 19.976 -17.672 1.00 37.28 311 GLU A CA 1
ATOM 2522 C C . GLU A 1 311 ? 33.651 20.845 -18.944 1.00 37.28 311 GLU A C 1
ATOM 2524 O O . GLU A 1 311 ? 34.678 21.481 -19.202 1.00 37.28 311 GLU A O 1
ATOM 2529 N N . LEU A 1 312 ? 32.573 20.931 -19.730 1.00 39.75 312 LEU A N 1
ATOM 2530 C CA . LEU A 1 312 ? 32.547 21.732 -20.959 1.00 39.75 312 LEU A CA 1
ATOM 2531 C C . LEU A 1 312 ? 32.057 23.171 -20.736 1.00 39.75 312 LEU A C 1
ATOM 2533 O O . LEU A 1 312 ? 32.452 24.057 -21.492 1.00 39.75 312 LEU A O 1
ATOM 2537 N N . GLU A 1 313 ? 31.299 23.446 -19.671 1.00 38.84 313 GLU A N 1
ATOM 2538 C CA . GLU A 1 313 ? 30.914 24.822 -19.307 1.00 38.84 313 GLU A CA 1
ATOM 2539 C C . GLU A 1 313 ? 31.956 25.534 -18.420 1.00 38.84 313 GLU A C 1
ATOM 2541 O O . GLU A 1 313 ? 31.998 26.762 -18.384 1.00 38.84 313 GLU A O 1
ATOM 2546 N N . GLY A 1 314 ? 32.876 24.799 -17.783 1.00 42.22 314 GLY A N 1
ATOM 2547 C CA . GLY A 1 314 ? 33.987 25.371 -17.006 1.00 42.22 314 GLY A CA 1
ATOM 2548 C C . GLY A 1 314 ? 35.219 25.803 -17.819 1.00 42.22 314 GLY A C 1
ATOM 2549 O O . GLY A 1 314 ? 36.148 26.379 -17.255 1.00 42.22 314 GLY A O 1
ATOM 2550 N N . SER A 1 315 ? 35.262 25.534 -19.130 1.00 41.75 315 SER A N 1
ATOM 2551 C CA . SER A 1 315 ? 36.443 25.778 -19.981 1.00 41.75 315 SER A CA 1
ATOM 2552 C C . SER A 1 315 ? 36.302 26.946 -20.968 1.00 41.75 315 SER A C 1
ATOM 2554 O O . SER A 1 315 ? 37.202 27.178 -21.774 1.00 41.75 315 SER A O 1
ATOM 2556 N N . THR A 1 316 ? 35.231 27.742 -20.877 1.00 43.12 316 THR A N 1
ATOM 2557 C CA . THR A 1 316 ? 35.050 28.964 -21.689 1.00 43.12 316 THR A CA 1
ATOM 2558 C C . THR A 1 316 ? 34.798 30.220 -20.854 1.00 43.12 316 THR A C 1
ATOM 2560 O O . THR A 1 316 ? 33.965 31.051 -21.188 1.00 43.12 316 THR A O 1
ATOM 2563 N N . THR A 1 317 ? 35.590 30.417 -19.802 1.00 43.91 317 THR A N 1
ATOM 2564 C CA . THR A 1 317 ? 35.938 31.767 -19.328 1.00 43.91 317 THR A CA 1
ATOM 2565 C C . THR A 1 317 ? 37.378 31.764 -18.828 1.00 43.91 317 THR A C 1
ATOM 2567 O O . THR A 1 317 ? 37.640 31.444 -17.668 1.00 43.91 317 THR A O 1
ATOM 2570 N N . SER A 1 318 ? 38.303 32.108 -19.720 1.00 37.19 318 SER A N 1
ATOM 2571 C CA . SER A 1 318 ? 39.652 32.583 -19.406 1.00 37.19 318 SER A CA 1
ATOM 2572 C C . SER A 1 318 ? 39.937 33.867 -20.172 1.00 37.19 318 SER A C 1
ATOM 2574 O O . SER A 1 318 ? 39.381 34.034 -21.283 1.00 37.19 318 SER A O 1
#

Nearest PDB structures (foldseek):
  6lrk-assembly1_B  TM=4.542E-01  e=6.544E-05  Homo sapiens
  9d79-assembly4_D  TM=3.609E-01  e=6.532E-01  Acinetobacter baumannii
  4z9q-assembly1_A  TM=3.191E-01  e=6.189E-01  Acinetobacter baumannii ACICU

Mean predicted aligned error: 11.2 Å

Radius of gyration: 22.99 Å; Cα contacts (8 Å, |Δi|>4): 438; chains: 1; bounding box: 66×58×56 Å